Protein AF-A0A6C0LQJ5-F1 (afdb_monomer)

Nearest PDB structures (foldseek):
  6y44-assembly1_A-2  TM=3.274E-01  e=1.967E+00  Homo sapiens
  7oqs-assembly1_A-2  TM=2.601E-01  e=2.569E+00  Homo sapiens
  6vk1-assembly1_B  TM=2.808E-01  e=8.538E+00  Saccharomyces cerevisiae
  5qsu-assembly4_D  TM=2.105E-01  e=7.146E+00  Homo sapiens

Sequence (324 aa):
MTNEAIVNKLIHPSLITAELILSLKNESTIPINFILTIPNIVIPKEYNSIKSISKKEELILDIRQIFNATTNGNVEKMKEKLREIVINKTTSSESLKDISDEIFECFLVSEQTIPSYMQLLNSVYNIKYKDESDNSQTIGQLFLSKCKKYIEIHSSDSEVSDEYTVRSIASLDQLNEMEFDKYNKSKTKIINLMIILCHLYRQNNTAFIKIGANHIHFIMSLFLTKHSFCQKRIGELGNPYEGEDCKDDNEFEIHYRMSHLYAEFFYILLEKNGHDFIKDQTSISVKDSDKKIQLSDLIERFKQEIVPKFSEAYLISKWEELNL

Solvent-accessible surface area (backbone atoms only — not comparable to full-atom values): 19051 Å² total; per-residue (Å²): 139,81,90,79,82,84,77,79,79,83,81,82,70,95,67,92,47,73,67,60,52,59,61,54,71,76,55,91,73,81,81,80,74,97,76,75,83,73,72,84,79,77,74,57,73,81,73,73,57,78,70,78,74,46,75,66,57,51,52,50,49,53,52,51,51,47,58,74,69,55,43,93,90,45,42,70,66,43,27,53,52,50,41,49,50,54,68,75,66,47,84,42,66,66,48,44,49,52,52,25,51,51,55,50,55,58,45,36,74,43,66,89,51,37,71,62,49,50,56,42,46,64,62,43,28,82,49,53,54,86,93,50,63,98,82,51,68,24,31,35,56,51,36,52,50,48,53,48,51,55,50,44,60,68,59,52,84,49,100,86,46,68,62,53,54,58,49,52,46,34,66,42,50,71,88,39,69,71,38,32,51,50,33,53,53,55,53,45,29,56,50,23,48,54,51,51,51,51,56,24,36,72,28,64,92,52,94,55,71,57,46,60,70,64,58,57,45,50,53,54,51,48,37,53,52,52,26,54,49,23,53,51,51,34,66,74,30,32,48,64,92,79,74,40,80,46,77,42,67,67,62,33,51,33,29,50,42,33,26,52,51,34,50,50,54,50,47,57,51,39,74,76,39,38,73,60,34,58,70,42,81,64,70,35,77,44,86,97,46,95,55,67,46,40,54,39,56,55,53,52,46,42,57,68,72,44,58,82,67,58,84,49,68,69,60,51,55,54,54,64,71,61,78,123

Structure (mmCIF, N/CA/C/O backbone):
data_AF-A0A6C0LQJ5-F1
#
_entry.id   AF-A0A6C0LQJ5-F1
#
loop_
_atom_site.group_PDB
_atom_site.id
_atom_site.type_symbol
_atom_site.label_atom_id
_atom_site.label_alt_id
_atom_site.label_comp_id
_atom_site.label_asym_id
_atom_site.label_entity_id
_atom_site.label_seq_id
_atom_site.pdbx_PDB_ins_code
_atom_site.Cartn_x
_atom_site.Cartn_y
_atom_site.Cartn_z
_atom_site.occupancy
_atom_site.B_iso_or_equiv
_atom_site.auth_seq_id
_atom_site.auth_comp_id
_atom_site.auth_asym_id
_atom_site.auth_atom_id
_atom_site.pdbx_PDB_model_num
ATOM 1 N N . MET A 1 1 ? 21.545 -40.846 63.244 1.00 42.03 1 MET A N 1
ATOM 2 C CA . MET A 1 1 ? 20.207 -41.201 62.718 1.00 42.03 1 MET A CA 1
ATOM 3 C C . MET A 1 1 ? 19.273 -40.120 63.237 1.00 42.03 1 MET A C 1
ATOM 5 O O . MET A 1 1 ? 19.290 -39.918 64.438 1.00 42.03 1 MET A O 1
ATOM 9 N N . THR A 1 2 ? 18.611 -39.297 62.431 1.00 30.20 2 THR A N 1
ATOM 10 C CA . THR A 1 2 ? 17.859 -39.596 61.202 1.00 30.20 2 THR A CA 1
ATOM 11 C C . THR A 1 2 ? 17.977 -38.471 60.164 1.00 30.20 2 THR A C 1
ATOM 13 O O . THR A 1 2 ? 17.927 -37.294 60.502 1.00 30.20 2 THR A O 1
ATOM 16 N N . ASN A 1 3 ? 18.135 -38.873 58.899 1.00 33.56 3 ASN A N 1
ATOM 17 C CA . ASN A 1 3 ? 17.935 -38.045 57.712 1.00 33.56 3 ASN A CA 1
ATOM 18 C C . ASN A 1 3 ? 16.448 -37.692 57.595 1.00 33.56 3 ASN A C 1
ATOM 20 O O . ASN A 1 3 ? 15.633 -38.608 57.487 1.00 33.56 3 ASN A O 1
ATOM 24 N N . GLU A 1 4 ? 16.113 -36.407 57.522 1.00 36.53 4 GLU A N 1
ATOM 25 C CA . GLU A 1 4 ? 14.880 -35.955 56.876 1.00 36.53 4 GLU A CA 1
ATOM 26 C C . GLU A 1 4 ? 15.232 -35.302 55.540 1.00 36.53 4 GLU A C 1
ATOM 28 O O . GLU A 1 4 ? 16.196 -34.548 55.409 1.00 36.53 4 GLU A O 1
ATOM 33 N N . ALA A 1 5 ? 14.499 -35.733 54.521 1.00 36.66 5 ALA A N 1
ATOM 34 C CA . ALA A 1 5 ? 14.826 -35.595 53.119 1.00 36.66 5 ALA A CA 1
ATOM 35 C C . ALA A 1 5 ? 14.740 -34.141 52.637 1.00 36.66 5 ALA A C 1
ATOM 37 O O . ALA A 1 5 ? 13.688 -33.508 52.706 1.00 36.66 5 ALA A O 1
ATOM 38 N N . ILE A 1 6 ? 15.832 -33.652 52.048 1.00 42.72 6 ILE A N 1
ATOM 39 C CA . ILE A 1 6 ? 15.801 -32.493 51.156 1.00 42.72 6 ILE A CA 1
ATOM 40 C C . ILE A 1 6 ? 14.985 -32.916 49.931 1.00 42.72 6 ILE A C 1
ATOM 42 O O . ILE A 1 6 ? 15.445 -33.692 49.091 1.00 42.72 6 ILE A O 1
ATOM 46 N N . VAL A 1 7 ? 13.740 -32.454 49.853 1.00 39.75 7 VAL A N 1
ATOM 47 C CA . VAL A 1 7 ? 12.892 -32.640 48.675 1.00 39.75 7 VAL A CA 1
ATOM 48 C C . VAL A 1 7 ? 13.450 -31.750 47.566 1.00 39.75 7 VAL A C 1
ATOM 50 O O . VAL A 1 7 ? 13.197 -30.548 47.531 1.00 39.75 7 VAL A O 1
ATOM 53 N N . ASN A 1 8 ? 14.232 -32.340 46.659 1.00 45.94 8 ASN A N 1
ATOM 54 C CA . ASN A 1 8 ? 14.668 -31.683 45.429 1.00 45.94 8 ASN A CA 1
ATOM 55 C C . ASN A 1 8 ? 13.441 -31.388 44.561 1.00 45.94 8 ASN A C 1
ATOM 57 O O . ASN A 1 8 ? 12.907 -32.268 43.883 1.00 45.94 8 ASN A O 1
ATOM 61 N N . LYS A 1 9 ? 12.980 -30.139 44.589 1.00 45.56 9 LYS A N 1
ATOM 62 C CA . LYS A 1 9 ? 11.898 -29.659 43.735 1.00 45.56 9 LYS A CA 1
ATOM 63 C C . LYS A 1 9 ? 12.463 -29.398 42.335 1.00 45.56 9 LYS A C 1
ATOM 65 O O . LYS A 1 9 ? 12.949 -28.311 42.046 1.00 45.56 9 LYS A O 1
ATOM 70 N N . LEU A 1 10 ? 12.440 -30.413 41.472 1.00 49.34 10 LEU A N 1
ATOM 71 C CA . LEU A 1 10 ? 12.728 -30.247 40.046 1.00 49.34 10 LEU A CA 1
ATOM 72 C C . LEU A 1 10 ? 11.576 -29.478 39.388 1.00 49.34 10 LEU A C 1
ATOM 74 O O . LEU A 1 10 ? 10.442 -29.953 39.347 1.00 49.34 10 LEU A O 1
ATOM 78 N N . ILE A 1 11 ? 11.866 -28.271 38.903 1.00 52.09 11 ILE A N 1
ATOM 79 C CA . ILE A 1 11 ? 10.910 -27.439 38.172 1.00 52.09 11 ILE A CA 1
ATOM 80 C C . ILE A 1 11 ? 11.105 -27.719 36.678 1.00 52.09 11 ILE A C 1
ATOM 82 O O . ILE A 1 11 ? 12.178 -27.468 36.135 1.00 52.09 11 ILE A O 1
ATOM 86 N N . HIS A 1 12 ? 10.064 -28.222 36.012 1.00 48.19 12 HIS A N 1
ATOM 87 C CA . HIS A 1 12 ? 10.018 -28.409 34.557 1.00 48.19 12 HIS A CA 1
ATOM 88 C C . HIS A 1 12 ? 9.018 -27.420 33.947 1.00 48.19 12 HIS A C 1
ATOM 90 O O . HIS A 1 12 ? 7.883 -27.802 33.651 1.00 48.19 12 HIS A O 1
ATOM 96 N N . PRO A 1 13 ? 9.371 -26.130 33.813 1.00 49.56 13 PRO A N 1
ATOM 97 C CA . PRO A 1 13 ? 8.458 -25.172 33.221 1.00 49.56 13 PRO A CA 1
ATOM 98 C C . PRO A 1 13 ? 8.374 -25.423 31.711 1.00 49.56 13 PRO A C 1
ATOM 100 O O . PRO A 1 13 ? 9.384 -25.634 31.043 1.00 49.56 13 PRO A O 1
ATOM 103 N N . SER A 1 14 ? 7.165 -25.361 31.158 1.00 48.03 14 SER A N 1
ATOM 104 C CA . SER A 1 14 ? 6.939 -25.437 29.710 1.00 48.03 14 SER A CA 1
ATOM 105 C C . SER A 1 14 ? 7.412 -24.181 28.960 1.00 48.03 14 SER A C 1
ATOM 107 O O . SER A 1 14 ? 7.547 -24.218 27.742 1.00 48.03 14 SER A O 1
ATOM 109 N N . LEU A 1 15 ? 7.674 -23.076 29.672 1.00 45.41 15 LEU A N 1
ATOM 110 C CA . LEU A 1 15 ? 8.241 -21.831 29.148 1.00 45.41 15 LEU A CA 1
ATOM 111 C C . LEU A 1 15 ? 9.033 -21.121 30.260 1.00 45.41 15 LEU A C 1
ATOM 113 O O . LEU A 1 15 ? 8.518 -20.946 31.364 1.00 45.41 15 LEU A O 1
ATOM 117 N N . ILE A 1 16 ? 10.266 -20.697 29.979 1.00 61.97 16 ILE A N 1
ATOM 118 C CA . ILE A 1 16 ? 11.093 -19.937 30.928 1.00 61.97 16 ILE A CA 1
ATOM 119 C C . ILE A 1 16 ? 10.860 -18.441 30.686 1.00 61.97 16 ILE A C 1
ATOM 121 O O . ILE A 1 16 ? 11.256 -17.914 29.649 1.00 61.97 16 ILE A O 1
ATOM 125 N N . THR A 1 17 ? 10.213 -17.757 31.633 1.00 54.44 17 THR A N 1
ATOM 126 C CA . THR A 1 17 ? 9.953 -16.307 31.572 1.00 54.44 17 THR A CA 1
ATOM 127 C C . THR A 1 17 ? 10.985 -15.512 32.376 1.00 54.44 17 THR A C 1
ATOM 129 O O . THR A 1 17 ? 11.637 -16.042 33.278 1.00 54.44 17 THR A O 1
ATOM 132 N N . ALA A 1 18 ? 11.123 -14.214 32.085 1.00 56.75 18 ALA A N 1
ATOM 133 C CA . ALA A 1 18 ? 12.010 -13.324 32.841 1.00 56.75 18 ALA A CA 1
ATOM 134 C C . ALA A 1 18 ? 11.618 -13.235 34.329 1.00 56.75 18 ALA A C 1
ATOM 136 O O . ALA A 1 18 ? 12.482 -13.175 35.201 1.00 56.75 18 ALA A O 1
ATOM 137 N N . GLU A 1 19 ? 10.322 -13.298 34.628 1.00 59.50 19 GLU A N 1
ATOM 138 C CA . GLU A 1 19 ? 9.787 -13.302 35.994 1.00 59.50 19 GLU A CA 1
ATOM 139 C C . GLU A 1 19 ? 10.193 -14.562 36.763 1.00 59.50 19 GLU A C 1
ATOM 141 O O . GLU A 1 19 ? 10.598 -14.461 37.919 1.00 59.50 19 GLU A O 1
ATOM 146 N N . LEU A 1 20 ? 10.171 -15.729 36.105 1.00 63.62 20 LEU A N 1
ATOM 147 C CA . LEU A 1 20 ? 10.622 -16.991 36.693 1.00 63.62 20 LEU A CA 1
ATOM 148 C C . LEU A 1 20 ? 12.126 -16.957 37.011 1.00 63.62 20 LEU A C 1
ATOM 150 O O . LEU A 1 20 ? 12.563 -17.431 38.056 1.00 63.62 20 LEU A O 1
ATOM 154 N N . ILE A 1 21 ? 12.932 -16.355 36.132 1.00 66.38 21 ILE A N 1
ATOM 155 C CA . ILE A 1 21 ? 14.374 -16.184 36.362 1.00 66.38 21 ILE A CA 1
ATOM 156 C C . ILE A 1 21 ? 14.620 -15.253 37.556 1.00 66.38 21 ILE A C 1
ATOM 158 O O . ILE A 1 21 ? 15.457 -15.543 38.412 1.00 66.38 21 ILE A O 1
ATOM 162 N N . LEU A 1 22 ? 13.880 -14.146 37.644 1.00 67.06 22 LEU A N 1
ATOM 163 C CA . LEU A 1 22 ? 14.007 -13.189 38.742 1.00 67.06 22 LEU A CA 1
ATOM 164 C C . LEU A 1 22 ? 13.540 -13.768 40.082 1.00 67.06 22 LEU A C 1
ATOM 166 O O . LEU A 1 22 ? 14.165 -13.474 41.101 1.00 67.06 22 LEU A O 1
ATOM 170 N N . SER A 1 23 ? 12.505 -14.616 40.097 1.00 63.88 23 SER A N 1
ATOM 171 C CA . SER A 1 23 ? 12.071 -15.298 41.321 1.00 63.88 23 SER A CA 1
ATOM 172 C C . SER A 1 23 ? 13.106 -16.309 41.813 1.00 63.88 23 SER A C 1
ATOM 174 O O . SER A 1 23 ? 13.349 -16.395 43.013 1.00 63.88 23 SER A O 1
ATOM 176 N N . LEU A 1 24 ? 13.770 -17.017 40.894 1.00 63.59 24 LEU A N 1
ATOM 177 C CA . LEU A 1 24 ? 14.799 -18.008 41.226 1.00 63.59 24 LEU A CA 1
ATOM 178 C C . LEU A 1 24 ? 16.144 -17.371 41.614 1.00 63.59 24 LEU A C 1
ATOM 180 O O . LEU A 1 24 ? 16.926 -17.984 42.335 1.00 63.59 24 LEU A O 1
ATOM 184 N N . LYS A 1 25 ? 16.411 -16.127 41.191 1.00 60.16 25 LYS A N 1
ATOM 185 C CA . LYS A 1 25 ? 17.654 -15.387 41.486 1.00 60.16 25 LYS A CA 1
ATOM 186 C C . LYS A 1 25 ? 17.941 -15.242 42.986 1.00 60.16 25 LYS A C 1
ATOM 188 O O . LYS A 1 25 ? 19.103 -15.155 43.372 1.00 60.16 25 LYS A O 1
ATOM 193 N N . ASN A 1 26 ? 16.896 -15.191 43.812 1.00 58.25 26 ASN A N 1
ATOM 194 C CA . ASN A 1 26 ? 17.011 -14.987 45.258 1.00 58.25 26 ASN A CA 1
ATOM 195 C C . ASN A 1 26 ? 16.826 -16.282 46.069 1.00 58.25 26 ASN A C 1
ATOM 197 O O . ASN A 1 26 ? 16.876 -16.236 47.299 1.00 58.25 26 ASN A O 1
ATOM 201 N N . GLU A 1 27 ? 16.607 -17.428 45.416 1.00 61.12 27 GLU A N 1
ATOM 202 C CA . GLU A 1 27 ? 16.501 -18.708 46.113 1.00 61.12 27 GLU A CA 1
ATOM 203 C C . GLU A 1 27 ? 17.894 -19.253 46.453 1.00 61.12 27 GLU A C 1
ATOM 205 O O . GLU A 1 27 ? 18.775 -19.383 45.601 1.00 61.12 27 GLU A O 1
ATOM 210 N N . SER A 1 28 ? 18.101 -19.596 47.726 1.00 49.50 28 SER A N 1
ATOM 211 C CA . SER A 1 28 ? 19.321 -20.259 48.184 1.00 49.50 28 SER A CA 1
ATOM 212 C C . SER A 1 28 ? 19.273 -21.730 47.777 1.00 49.50 28 SER A C 1
ATOM 214 O O . SER A 1 28 ? 18.685 -22.569 48.456 1.00 49.50 28 SER A O 1
ATOM 216 N N . THR A 1 29 ? 19.872 -22.052 46.633 1.00 55.81 29 THR A N 1
ATOM 217 C CA . THR A 1 29 ? 19.972 -23.433 46.150 1.00 55.81 29 THR A CA 1
ATOM 218 C C . THR A 1 29 ? 21.324 -24.035 46.523 1.00 55.81 29 THR A C 1
ATOM 220 O O . THR A 1 29 ? 22.371 -23.403 46.388 1.00 55.81 29 THR A O 1
ATOM 223 N N . ILE A 1 30 ? 21.304 -25.275 47.020 1.00 49.94 30 ILE A N 1
ATOM 224 C CA . ILE A 1 30 ? 22.514 -26.071 47.238 1.00 49.94 30 ILE A CA 1
ATOM 225 C C . ILE A 1 30 ? 22.842 -26.743 45.897 1.00 49.94 30 ILE A C 1
ATOM 227 O O . ILE A 1 30 ? 22.013 -27.511 45.402 1.00 49.94 30 ILE A O 1
ATOM 231 N N . PRO A 1 31 ? 24.008 -26.477 45.281 1.00 47.62 31 PRO A N 1
ATOM 232 C CA . PRO A 1 31 ? 24.376 -27.104 44.019 1.00 47.62 31 PRO A CA 1
ATOM 233 C C . PRO A 1 31 ? 24.435 -28.626 44.171 1.00 47.62 31 PRO A C 1
ATOM 235 O O . PRO A 1 31 ? 25.111 -29.146 45.062 1.00 47.62 31 PRO A O 1
ATOM 238 N N . ILE A 1 32 ? 23.766 -29.357 43.280 1.00 45.88 32 ILE A N 1
ATOM 239 C CA . ILE A 1 32 ? 23.931 -30.809 43.185 1.00 45.88 32 ILE A CA 1
ATOM 240 C C . ILE A 1 32 ? 25.298 -31.066 42.531 1.00 45.88 32 ILE A C 1
ATOM 242 O O . ILE A 1 32 ? 25.473 -30.813 41.347 1.00 45.88 32 ILE A O 1
ATOM 246 N N . ASN A 1 33 ? 26.264 -31.517 43.336 1.00 40.00 33 ASN A N 1
ATOM 247 C CA . ASN A 1 33 ? 27.547 -32.143 42.980 1.00 40.00 33 ASN A CA 1
ATOM 248 C C . ASN A 1 33 ? 28.223 -31.751 41.632 1.00 40.00 33 ASN A C 1
ATOM 250 O O . ASN A 1 33 ? 27.905 -32.262 40.564 1.00 40.00 33 ASN A O 1
ATOM 254 N N . PHE A 1 34 ? 29.289 -30.951 41.753 1.00 38.81 34 PHE A N 1
ATOM 255 C CA . PHE A 1 34 ? 30.567 -30.978 41.007 1.00 38.81 34 PHE A CA 1
ATOM 256 C C . PHE A 1 34 ? 30.655 -30.864 39.464 1.00 38.81 34 PHE A C 1
ATOM 258 O O . PHE A 1 34 ? 31.782 -30.912 38.978 1.00 38.81 34 PHE A O 1
ATOM 265 N N . ILE A 1 35 ? 29.591 -30.651 38.670 1.00 38.12 35 ILE A N 1
ATOM 266 C CA . ILE A 1 35 ? 29.744 -30.547 37.184 1.00 38.12 35 ILE A CA 1
ATOM 267 C C . ILE A 1 35 ? 29.124 -29.293 36.526 1.00 38.12 35 ILE A C 1
ATOM 269 O O . ILE A 1 35 ? 29.252 -29.101 35.323 1.00 38.12 35 ILE A O 1
ATOM 273 N N . LEU A 1 36 ? 28.542 -28.352 37.269 1.00 40.94 36 LEU A N 1
ATOM 274 C CA . LEU A 1 36 ? 28.056 -27.099 36.668 1.00 40.94 36 LEU A CA 1
ATOM 275 C C . LEU A 1 36 ? 28.747 -25.879 37.269 1.00 40.94 36 LEU A C 1
ATOM 277 O O . LEU A 1 36 ? 28.217 -25.196 38.141 1.00 40.94 36 LEU A O 1
ATOM 281 N N . THR A 1 37 ? 29.932 -25.565 36.747 1.00 41.03 37 THR A N 1
ATOM 282 C CA . THR A 1 37 ? 30.390 -24.176 36.677 1.00 41.03 37 THR A CA 1
ATOM 283 C C . THR A 1 37 ? 29.404 -23.433 35.778 1.00 41.03 37 THR A C 1
ATOM 285 O O . THR A 1 37 ? 29.534 -23.442 34.556 1.00 41.03 37 THR A O 1
ATOM 288 N N . ILE A 1 38 ? 28.373 -22.827 36.371 1.00 44.91 38 ILE A N 1
ATOM 289 C CA . ILE A 1 38 ? 27.552 -21.839 35.668 1.00 44.91 38 ILE A CA 1
ATOM 290 C C . ILE A 1 38 ? 28.519 -20.699 35.319 1.00 44.91 38 ILE A C 1
ATOM 292 O O . ILE A 1 38 ? 29.079 -20.098 36.242 1.00 44.91 38 ILE A O 1
ATOM 296 N N . PRO A 1 39 ? 28.810 -20.432 34.032 1.00 38.81 39 PRO A N 1
ATOM 297 C CA . PRO A 1 39 ? 29.698 -19.336 33.681 1.00 38.81 39 PRO A CA 1
ATOM 298 C C . PRO A 1 39 ? 29.074 -18.050 34.217 1.00 38.81 39 PRO A C 1
ATOM 300 O O . PRO A 1 39 ? 27.857 -17.886 34.139 1.00 38.81 39 PRO A O 1
ATOM 303 N N . ASN A 1 40 ? 29.893 -17.164 34.792 1.00 41.09 40 ASN A N 1
ATOM 304 C CA . ASN A 1 40 ? 29.450 -15.854 35.262 1.00 41.09 40 ASN A CA 1
ATOM 305 C C . ASN A 1 40 ? 28.608 -15.190 34.167 1.00 41.09 40 ASN A C 1
ATOM 307 O O . ASN A 1 40 ? 29.146 -14.721 33.164 1.00 41.09 40 ASN A O 1
ATOM 311 N N . ILE A 1 41 ? 27.287 -15.170 34.353 1.00 45.44 41 ILE A N 1
ATOM 312 C CA . ILE A 1 41 ? 26.373 -14.466 33.463 1.00 45.44 41 ILE A CA 1
ATOM 313 C C . ILE A 1 41 ? 26.596 -12.985 33.748 1.00 45.44 41 ILE A C 1
ATOM 315 O O . ILE A 1 41 ? 26.017 -12.407 34.668 1.00 45.44 41 ILE A O 1
ATOM 319 N N . VAL A 1 42 ? 27.494 -12.372 32.984 1.00 44.00 42 VAL A N 1
ATOM 320 C CA . VAL A 1 42 ? 27.634 -10.921 32.946 1.00 44.00 42 VAL A CA 1
ATOM 321 C C . VAL A 1 42 ? 26.472 -10.412 32.109 1.00 44.00 42 VAL A C 1
ATOM 323 O O . VAL A 1 42 ? 26.536 -10.407 30.884 1.00 44.00 42 VAL A O 1
ATOM 326 N N . ILE A 1 43 ? 25.382 -10.032 32.776 1.00 44.47 43 ILE A N 1
ATOM 327 C CA . ILE A 1 43 ? 24.286 -9.303 32.136 1.00 44.47 43 ILE A CA 1
ATOM 328 C C . ILE A 1 43 ? 24.854 -7.931 31.742 1.00 44.47 43 ILE A C 1
ATOM 330 O O . ILE A 1 43 ? 25.265 -7.182 32.639 1.00 44.47 43 ILE A O 1
ATOM 334 N N . PRO A 1 44 ? 24.922 -7.592 30.440 1.00 43.41 44 PRO A N 1
ATOM 335 C CA . PRO A 1 44 ? 25.396 -6.285 30.002 1.00 43.41 44 PRO A CA 1
ATOM 336 C C . PRO A 1 44 ? 24.586 -5.181 30.687 1.00 43.41 44 PRO A C 1
ATOM 338 O O . PRO A 1 44 ? 23.379 -5.330 30.903 1.00 43.41 44 PRO A O 1
ATOM 341 N N . LYS A 1 45 ? 25.232 -4.071 31.069 1.00 49.97 45 LYS A N 1
ATOM 342 C CA . LYS A 1 45 ? 24.579 -3.002 31.850 1.00 49.97 45 LYS A CA 1
ATOM 343 C C . LYS A 1 45 ? 23.339 -2.441 31.146 1.00 49.97 45 LYS A C 1
ATOM 345 O O . LYS A 1 45 ? 22.429 -1.985 31.834 1.00 49.97 45 LYS A O 1
ATOM 350 N N . GLU A 1 46 ? 23.277 -2.540 29.819 1.00 47.72 46 GLU A N 1
ATOM 351 C CA . GLU A 1 46 ? 22.122 -2.138 29.008 1.00 47.72 46 GLU A CA 1
ATOM 352 C C . GLU A 1 46 ? 20.819 -2.886 29.362 1.00 47.72 46 GLU A C 1
ATOM 354 O O . GLU A 1 46 ? 19.739 -2.319 29.219 1.00 47.72 46 GLU A O 1
ATOM 359 N N . TYR A 1 47 ? 20.903 -4.119 29.877 1.00 45.91 47 TYR A N 1
ATOM 360 C CA . TYR A 1 47 ? 19.741 -4.931 30.275 1.00 45.91 47 TYR A CA 1
ATOM 361 C C . TYR A 1 47 ? 19.374 -4.791 31.763 1.00 45.91 47 TYR A C 1
ATOM 363 O O . TYR A 1 47 ? 18.317 -5.255 32.182 1.00 45.91 47 TYR A O 1
ATOM 371 N N . ASN A 1 48 ? 20.221 -4.140 32.574 1.00 43.91 48 ASN A N 1
ATOM 372 C CA . ASN A 1 48 ? 19.943 -3.869 33.992 1.00 43.91 48 ASN A CA 1
ATOM 373 C C . ASN A 1 48 ? 19.062 -2.632 34.206 1.00 43.91 48 ASN A C 1
ATOM 375 O O . ASN A 1 48 ? 18.489 -2.464 35.283 1.00 43.91 48 ASN A O 1
ATOM 379 N N . SER A 1 49 ? 18.922 -1.765 33.202 1.00 44.91 49 SER A N 1
ATOM 380 C CA . SER A 1 49 ? 17.885 -0.743 33.225 1.00 44.91 49 SER A CA 1
ATOM 381 C C . SER A 1 49 ? 16.593 -1.348 32.692 1.00 44.91 49 SER A C 1
ATOM 383 O O . SER A 1 49 ? 16.354 -1.332 31.485 1.00 44.91 49 SER A O 1
ATOM 385 N N . ILE A 1 50 ? 15.732 -1.841 33.585 1.00 48.31 50 ILE A N 1
ATOM 386 C CA . ILE A 1 50 ? 14.298 -1.903 33.291 1.00 48.31 50 ILE A CA 1
ATOM 387 C C . ILE A 1 50 ? 13.884 -0.444 33.080 1.00 48.31 50 ILE A C 1
ATOM 389 O O . ILE A 1 50 ? 13.576 0.268 34.035 1.00 48.31 50 ILE A O 1
ATOM 393 N N . LYS A 1 51 ? 13.973 0.059 31.844 1.00 50.72 51 LYS A N 1
ATOM 394 C CA . LYS A 1 51 ? 13.299 1.307 31.494 1.00 50.72 51 LYS A CA 1
ATOM 395 C C . LYS A 1 51 ? 11.834 1.043 31.802 1.00 50.72 51 LYS A C 1
ATOM 397 O O . LYS A 1 51 ? 11.264 0.116 31.230 1.00 50.72 51 LYS A O 1
ATOM 402 N N . SER A 1 52 ? 11.251 1.781 32.748 1.00 52.62 52 SER A N 1
ATOM 403 C CA . SER A 1 52 ? 9.810 1.691 32.961 1.00 52.62 52 SER A CA 1
ATOM 404 C C . SER A 1 52 ? 9.166 2.020 31.622 1.00 52.62 52 SER A C 1
ATOM 406 O O . SER A 1 52 ? 9.360 3.128 31.115 1.00 52.62 52 SER A O 1
ATOM 408 N N . ILE A 1 53 ? 8.481 1.043 31.038 1.00 60.78 53 ILE A N 1
ATOM 409 C CA . ILE A 1 53 ? 7.751 1.229 29.792 1.00 60.78 53 ILE A CA 1
ATOM 410 C C . ILE A 1 53 ? 6.789 2.387 30.046 1.00 60.78 53 ILE A C 1
ATOM 412 O O . ILE A 1 53 ? 6.050 2.402 31.033 1.00 60.78 53 ILE A O 1
ATOM 416 N N . SER A 1 54 ? 6.878 3.424 29.223 1.00 71.56 54 SER A N 1
ATOM 417 C CA . SER A 1 54 ? 5.973 4.559 29.346 1.00 71.56 54 SER A CA 1
ATOM 418 C C . SER A 1 54 ? 4.543 4.098 29.049 1.00 71.56 54 SER A C 1
ATOM 420 O O . SER A 1 54 ? 4.329 3.202 28.235 1.00 71.56 54 SER A O 1
ATOM 422 N N . LYS A 1 55 ? 3.531 4.746 29.641 1.00 72.94 55 LYS A N 1
ATOM 423 C CA . LYS A 1 55 ? 2.111 4.435 29.357 1.00 72.94 55 LYS A CA 1
ATOM 424 C C . LYS A 1 55 ? 1.779 4.449 27.855 1.00 72.94 55 LYS A C 1
ATOM 426 O O . LYS A 1 55 ? 0.896 3.726 27.408 1.00 72.94 55 LYS A O 1
ATOM 431 N N . LYS A 1 56 ? 2.500 5.270 27.081 1.00 77.50 56 LYS A N 1
ATOM 432 C CA . LYS A 1 56 ? 2.417 5.330 25.616 1.00 77.50 56 LYS A CA 1
ATOM 433 C C . LYS A 1 56 ? 2.921 4.043 24.959 1.00 77.50 56 LYS A C 1
ATOM 435 O O . LYS A 1 56 ? 2.247 3.501 24.091 1.00 77.50 56 LYS A O 1
ATOM 440 N N . GLU A 1 57 ? 4.091 3.556 25.361 1.00 78.38 57 GLU A N 1
ATOM 441 C CA . GLU A 1 57 ? 4.657 2.309 24.833 1.00 78.38 57 GLU A CA 1
ATOM 442 C C . GLU A 1 57 ? 3.803 1.096 25.222 1.00 78.38 57 GLU A C 1
ATOM 444 O O . GLU A 1 57 ? 3.608 0.208 24.400 1.00 78.38 57 GLU A O 1
ATOM 449 N N . GLU A 1 58 ? 3.227 1.089 26.427 1.00 82.75 58 GLU A N 1
ATOM 450 C CA . GLU A 1 58 ? 2.271 0.063 26.866 1.00 82.75 58 GLU A CA 1
ATOM 451 C C . GLU A 1 58 ? 1.039 0.008 25.952 1.00 82.75 58 GLU A C 1
ATOM 453 O O . GLU A 1 58 ? 0.677 -1.054 25.453 1.00 82.75 58 GLU A O 1
ATOM 458 N N . LEU A 1 59 ? 0.439 1.169 25.665 1.00 85.12 59 LEU A N 1
ATOM 459 C CA . LEU A 1 59 ? -0.705 1.281 24.760 1.00 85.12 59 LEU A CA 1
ATOM 460 C C . LEU A 1 59 ? -0.372 0.773 23.351 1.00 85.12 59 LEU A C 1
ATOM 462 O O . LEU A 1 59 ? -1.148 0.025 22.765 1.00 85.12 59 LEU A O 1
ATOM 466 N N . ILE A 1 60 ? 0.791 1.146 22.817 1.00 87.44 60 ILE A N 1
ATOM 467 C CA . ILE A 1 60 ? 1.266 0.684 21.506 1.00 87.44 60 ILE A CA 1
ATOM 468 C C . ILE A 1 60 ? 1.431 -0.843 21.485 1.00 87.44 60 ILE A C 1
ATOM 470 O O . ILE A 1 60 ? 0.993 -1.506 20.542 1.00 87.44 60 ILE A O 1
ATOM 474 N N . LEU A 1 61 ? 2.034 -1.418 22.529 1.00 87.81 61 LEU A N 1
ATOM 475 C CA . LEU A 1 61 ? 2.221 -2.864 22.642 1.00 87.81 61 LEU A CA 1
ATOM 476 C C . LEU A 1 61 ? 0.885 -3.605 22.726 1.00 87.81 61 LEU A C 1
ATOM 478 O O . LEU A 1 61 ? 0.732 -4.636 22.073 1.00 87.81 61 LEU A O 1
ATOM 482 N N . ASP A 1 62 ? -0.087 -3.068 23.458 1.00 89.69 62 ASP A N 1
ATOM 483 C CA . ASP A 1 62 ? -1.424 -3.651 23.555 1.00 89.69 62 ASP A CA 1
ATOM 484 C C . ASP A 1 62 ? -2.136 -3.699 22.196 1.00 89.69 62 ASP A C 1
ATOM 486 O O . ASP A 1 62 ? -2.719 -4.724 21.831 1.00 89.69 62 ASP A O 1
ATOM 490 N N . ILE A 1 63 ? -2.058 -2.613 21.416 1.00 93.12 63 ILE A N 1
ATOM 491 C CA . ILE A 1 63 ? -2.618 -2.567 20.059 1.00 93.12 63 ILE A CA 1
ATOM 492 C C . ILE A 1 63 ? -1.936 -3.621 19.179 1.00 93.12 63 ILE A C 1
ATOM 494 O O . ILE A 1 63 ? -2.624 -4.447 18.575 1.00 93.12 63 ILE A O 1
ATOM 498 N N . ARG A 1 64 ? -0.597 -3.679 19.171 1.00 92.56 64 ARG A N 1
ATOM 499 C CA . ARG A 1 64 ? 0.154 -4.697 18.412 1.00 92.56 64 ARG A CA 1
ATOM 500 C C . ARG A 1 64 ? -0.236 -6.118 18.794 1.00 92.56 64 ARG A C 1
ATOM 502 O O . ARG A 1 64 ? -0.394 -6.965 17.919 1.00 92.56 64 ARG A O 1
ATOM 509 N N . GLN A 1 65 ? -0.400 -6.393 20.087 1.00 92.31 65 GLN A N 1
ATOM 510 C CA . GLN A 1 65 ? -0.801 -7.713 20.569 1.00 92.31 65 GLN A CA 1
ATOM 511 C C . GLN A 1 65 ? -2.188 -8.107 20.060 1.00 92.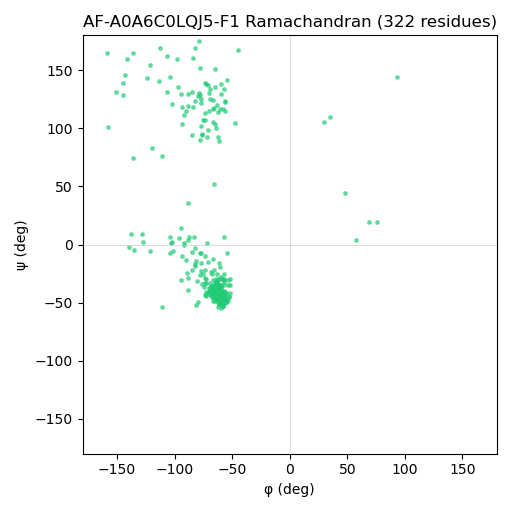31 65 GLN A C 1
ATOM 513 O O . GLN A 1 65 ? -2.371 -9.255 19.658 1.00 92.31 65 GLN A O 1
ATOM 518 N N . ILE A 1 66 ? -3.148 -7.176 20.028 1.00 94.12 66 ILE A N 1
ATOM 519 C CA . ILE A 1 66 ? -4.475 -7.445 19.459 1.00 94.12 66 ILE A CA 1
ATOM 520 C C . ILE A 1 66 ? -4.357 -7.808 17.982 1.00 94.12 66 ILE A C 1
ATOM 522 O O . ILE A 1 66 ? -4.900 -8.832 17.564 1.00 94.12 66 ILE A O 1
ATOM 526 N N . PHE A 1 67 ? -3.647 -6.997 17.198 1.00 93.81 67 PHE A N 1
ATOM 527 C CA . PHE A 1 67 ? -3.500 -7.228 15.763 1.00 93.81 67 PHE A CA 1
ATOM 528 C C . PHE A 1 67 ? -2.798 -8.568 15.504 1.00 93.81 67 PHE A C 1
ATOM 530 O O . PHE A 1 67 ? -3.371 -9.435 14.851 1.00 93.81 67 PHE A O 1
ATOM 537 N N . ASN A 1 68 ? -1.658 -8.828 16.145 1.00 91.25 68 ASN A N 1
ATOM 538 C CA . ASN A 1 68 ? -0.920 -10.087 15.987 1.00 91.25 68 ASN A CA 1
ATOM 539 C C . ASN A 1 68 ? -1.705 -11.330 16.441 1.00 91.25 68 ASN A C 1
ATOM 541 O O . ASN A 1 68 ? -1.496 -12.418 15.909 1.00 91.25 68 ASN A O 1
ATOM 545 N N . ALA A 1 69 ? -2.601 -11.196 17.423 1.00 92.19 69 ALA A N 1
ATOM 546 C CA . ALA A 1 69 ? -3.444 -12.296 17.893 1.00 92.19 69 ALA A CA 1
ATOM 547 C C . ALA A 1 69 ? -4.721 -12.491 17.058 1.00 92.19 69 ALA A C 1
ATOM 549 O O . ALA A 1 69 ? -5.482 -13.432 17.315 1.00 92.19 69 ALA A O 1
ATOM 550 N N . THR A 1 70 ? -5.003 -11.604 16.101 1.00 92.44 70 THR A N 1
ATOM 551 C CA . THR A 1 70 ? -6.246 -11.636 15.330 1.00 92.44 70 THR A CA 1
ATOM 552 C C . THR A 1 70 ? -6.200 -12.703 14.245 1.00 92.44 70 THR A C 1
ATOM 554 O O . THR A 1 70 ? -5.303 -12.765 13.413 1.00 92.44 70 THR A O 1
ATOM 557 N N . THR A 1 71 ? -7.237 -13.530 14.234 1.00 89.69 71 THR A N 1
ATOM 558 C CA . THR A 1 71 ? -7.486 -14.600 13.271 1.00 89.69 71 THR A CA 1
ATOM 559 C C . THR A 1 71 ? -8.958 -14.571 12.868 1.00 89.69 71 THR A C 1
ATOM 561 O O . THR A 1 71 ? -9.797 -13.991 13.563 1.00 89.69 71 THR A O 1
ATOM 564 N N . ASN A 1 72 ? -9.313 -15.257 11.782 1.00 86.19 72 ASN A N 1
ATOM 565 C CA . ASN A 1 72 ? -10.707 -15.325 11.327 1.00 86.19 72 ASN A CA 1
ATOM 566 C C . ASN A 1 72 ? -11.653 -15.914 12.391 1.00 86.19 72 ASN A C 1
ATOM 568 O O . ASN A 1 72 ? -12.817 -15.534 12.450 1.00 86.19 72 ASN A O 1
ATOM 572 N N . GLY A 1 73 ? -11.155 -16.803 13.259 1.00 88.62 73 GLY A N 1
ATOM 573 C CA . GLY A 1 73 ? -11.953 -17.449 14.305 1.00 88.62 73 GLY A CA 1
ATOM 574 C C . GLY A 1 73 ? -12.163 -16.618 15.575 1.00 88.62 73 GLY A C 1
ATOM 575 O O . GLY A 1 73 ? -13.012 -16.974 16.387 1.00 88.62 73 GLY A O 1
ATOM 576 N N . ASN A 1 74 ? -11.410 -15.530 15.782 1.00 93.69 74 ASN A N 1
ATOM 577 C CA . ASN A 1 74 ? -11.486 -14.725 17.010 1.00 93.69 74 ASN A CA 1
ATOM 578 C C . ASN A 1 74 ? -11.687 -13.217 16.771 1.00 93.69 74 ASN A C 1
ATOM 580 O O . ASN A 1 74 ? -11.620 -12.443 17.728 1.00 93.69 74 ASN A O 1
ATOM 584 N N . VAL A 1 75 ? -11.955 -12.802 15.528 1.00 93.62 75 VAL A N 1
ATOM 585 C CA . VAL A 1 75 ? -12.022 -11.386 15.135 1.00 93.62 75 VAL A CA 1
ATOM 586 C C . VAL A 1 75 ? -13.048 -10.586 15.945 1.00 93.62 75 VAL A C 1
ATOM 588 O O . VAL A 1 75 ? -12.733 -9.481 16.371 1.00 93.62 75 VAL A O 1
ATOM 591 N N . GLU A 1 76 ? -14.226 -11.141 16.255 1.00 94.69 76 GLU A N 1
ATOM 592 C CA . GLU A 1 76 ? -15.247 -10.440 17.058 1.00 94.69 76 GLU A CA 1
ATOM 593 C C . GLU A 1 76 ? -14.755 -10.122 18.474 1.00 94.69 76 GLU A C 1
ATOM 595 O O . GLU A 1 76 ? -14.853 -8.987 18.936 1.00 94.69 76 GLU A O 1
ATOM 600 N N . LYS A 1 77 ? -14.101 -11.090 19.124 1.00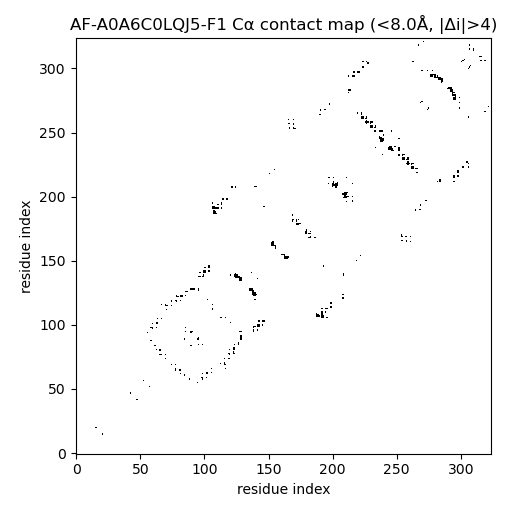 95.31 77 LYS A N 1
ATOM 601 C CA . LYS A 1 77 ? -13.487 -10.887 20.441 1.00 95.31 77 LYS A CA 1
ATOM 602 C C . LYS A 1 77 ? -12.377 -9.832 20.389 1.00 95.31 77 LYS A C 1
ATOM 604 O O . LYS A 1 77 ? -12.199 -9.073 21.338 1.00 95.31 77 LYS A O 1
ATOM 609 N N . MET A 1 78 ? -11.613 -9.785 19.297 1.00 96.81 78 MET A N 1
ATOM 610 C CA . MET A 1 78 ? -10.551 -8.791 19.119 1.00 96.81 78 MET A CA 1
ATOM 611 C C . MET A 1 78 ? -11.102 -7.389 18.834 1.00 96.81 78 MET A C 1
ATOM 613 O O . MET A 1 78 ? -10.536 -6.421 19.337 1.00 96.81 78 MET A O 1
ATOM 617 N N . LYS A 1 79 ? -12.241 -7.261 18.134 1.00 96.25 79 LYS A N 1
ATOM 618 C CA . LYS A 1 79 ? -12.959 -5.981 17.969 1.00 96.25 79 LYS A CA 1
ATOM 619 C C . LYS A 1 79 ? -13.384 -5.399 19.314 1.00 96.25 79 LYS A C 1
ATOM 621 O O . LYS A 1 79 ? -13.168 -4.217 19.563 1.00 96.25 79 LYS A O 1
ATOM 626 N N . GLU A 1 80 ? -13.977 -6.218 20.181 1.00 94.81 80 GLU A N 1
ATOM 627 C CA . GLU A 1 80 ? -14.417 -5.787 21.514 1.00 94.81 80 GLU A CA 1
ATOM 628 C C . GLU A 1 80 ? -13.239 -5.316 22.369 1.00 94.81 80 GLU A C 1
ATOM 630 O O . GLU A 1 80 ? -13.274 -4.208 22.902 1.00 94.81 80 GLU A O 1
ATOM 635 N N . LYS A 1 81 ? -12.157 -6.105 22.416 1.00 94.50 81 LYS A N 1
ATOM 636 C CA . LYS A 1 81 ? -10.928 -5.727 23.127 1.00 94.50 81 LYS A CA 1
ATOM 637 C C . LYS A 1 81 ? -10.323 -4.433 22.596 1.00 94.50 81 LYS A C 1
ATOM 639 O O . LYS A 1 81 ? -9.936 -3.574 23.382 1.00 94.50 81 LYS A O 1
ATOM 644 N N . LEU A 1 82 ? -10.246 -4.280 21.274 1.00 95.81 82 LEU A N 1
ATOM 645 C CA . LEU A 1 82 ? -9.710 -3.068 20.662 1.00 95.81 82 LEU A CA 1
ATOM 646 C C . LEU A 1 82 ? -10.552 -1.851 21.040 1.00 95.81 82 LEU A C 1
ATOM 648 O O . LEU A 1 82 ? -10.004 -0.844 21.477 1.00 95.81 82 LEU A O 1
ATOM 652 N N . ARG A 1 83 ? -11.882 -1.955 20.938 1.00 94.06 83 ARG A N 1
ATOM 653 C CA . ARG A 1 83 ? -12.802 -0.893 21.367 1.00 94.06 83 ARG A CA 1
ATOM 654 C C . ARG A 1 83 ? -12.598 -0.516 22.826 1.00 94.06 83 ARG A C 1
ATOM 656 O O . ARG A 1 83 ? -12.513 0.670 23.127 1.00 94.06 83 ARG A O 1
ATOM 663 N N . GLU A 1 84 ? -12.507 -1.501 23.714 1.00 92.00 84 GLU A N 1
ATOM 664 C CA . GLU A 1 84 ? -12.298 -1.272 25.142 1.00 92.00 84 GLU A CA 1
ATOM 665 C C . GLU A 1 84 ? -10.981 -0.532 25.403 1.00 92.00 84 GLU A C 1
ATOM 667 O O . GLU A 1 84 ? -10.973 0.477 26.108 1.00 92.00 84 GLU A O 1
ATOM 672 N N . ILE A 1 85 ? -9.882 -0.974 24.782 1.00 90.31 85 ILE A N 1
ATOM 673 C CA . ILE A 1 85 ? -8.571 -0.331 24.923 1.00 90.31 85 ILE A CA 1
ATOM 674 C C . ILE A 1 85 ? -8.613 1.106 24.417 1.00 90.31 85 ILE A C 1
ATOM 676 O O . ILE A 1 85 ? -8.188 2.014 25.129 1.00 90.31 85 ILE A O 1
ATOM 680 N N . VAL A 1 86 ? -9.167 1.336 23.228 1.00 89.81 86 VAL A N 1
ATOM 681 C CA . VAL A 1 86 ? -9.246 2.681 22.656 1.00 89.81 86 VAL A CA 1
ATOM 682 C C . VAL A 1 86 ? -10.114 3.593 23.530 1.00 89.81 86 VAL A C 1
ATOM 684 O O . VAL A 1 86 ? -9.711 4.716 23.820 1.00 89.81 86 VAL A O 1
ATOM 687 N N . ILE A 1 87 ? -11.275 3.139 24.004 1.00 87.69 87 ILE A N 1
ATOM 688 C CA . ILE A 1 87 ? -12.176 3.971 24.818 1.00 87.69 87 ILE A CA 1
ATOM 689 C C . ILE A 1 87 ? -11.582 4.266 26.200 1.00 87.69 87 ILE A C 1
ATOM 691 O O . ILE A 1 87 ? -11.701 5.394 26.678 1.00 87.69 87 ILE A O 1
ATOM 695 N N . ASN A 1 88 ? -10.955 3.277 26.839 1.00 85.06 88 ASN A N 1
ATOM 696 C CA . ASN A 1 88 ? -10.514 3.388 28.230 1.00 85.06 88 ASN A CA 1
ATOM 697 C C . ASN A 1 88 ? -9.105 3.976 28.374 1.00 85.06 88 ASN A C 1
ATOM 699 O O . ASN A 1 88 ? -8.809 4.583 29.402 1.00 85.06 88 ASN A O 1
ATOM 703 N N . LYS A 1 89 ? -8.229 3.792 27.377 1.00 82.38 89 LYS A N 1
ATOM 704 C CA . LYS A 1 89 ? -6.824 4.226 27.443 1.00 82.38 89 LYS A CA 1
ATOM 705 C C . LYS A 1 89 ? -6.513 5.485 26.629 1.00 82.38 89 LYS A C 1
ATOM 707 O O . LYS A 1 89 ? -5.415 6.019 26.762 1.00 82.38 89 LYS A O 1
ATOM 712 N N . THR A 1 90 ? -7.449 6.004 25.830 1.00 83.25 90 THR A N 1
ATOM 713 C CA . THR A 1 90 ? -7.255 7.298 25.152 1.00 83.25 90 THR A CA 1
ATOM 714 C C . THR A 1 90 ? -7.461 8.446 26.136 1.00 83.25 90 THR A C 1
ATOM 716 O O . THR A 1 90 ? -8.590 8.821 26.443 1.00 83.25 90 THR A O 1
ATOM 719 N N . THR A 1 91 ? -6.362 9.033 26.609 1.00 83.00 91 THR A N 1
ATOM 720 C CA . THR A 1 91 ? -6.382 10.156 27.563 1.00 83.00 91 THR A CA 1
ATOM 721 C C . THR A 1 91 ? -6.137 11.519 26.919 1.00 83.00 91 THR A C 1
ATOM 723 O O . THR A 1 91 ? -6.162 12.526 27.615 1.00 83.00 91 THR A O 1
ATOM 726 N N . SER A 1 92 ? -5.826 11.568 25.621 1.00 85.62 92 SER A N 1
ATOM 727 C CA . SER A 1 92 ? -5.564 12.810 24.888 1.00 85.62 92 SER A CA 1
ATOM 728 C C . SER A 1 92 ? -5.746 12.623 23.380 1.00 85.62 92 SER A C 1
ATOM 730 O O . SER A 1 92 ? -5.737 11.493 22.884 1.00 85.62 92 SER A O 1
ATOM 732 N N . SER A 1 93 ? -5.842 13.733 22.645 1.00 85.88 93 SER A N 1
ATOM 733 C CA . SER A 1 93 ? -5.839 13.746 21.174 1.00 85.88 93 SER A CA 1
ATOM 734 C C . SER A 1 93 ? -4.550 13.146 20.587 1.00 85.88 93 SER A C 1
ATOM 736 O O . SER A 1 93 ? -4.603 12.353 19.646 1.00 85.88 93 SER A O 1
ATOM 738 N N . GLU A 1 94 ? -3.390 13.398 21.210 1.00 87.69 94 GLU A N 1
ATOM 739 C CA . GLU A 1 94 ? -2.123 12.781 20.786 1.00 87.69 94 GLU A CA 1
ATOM 740 C C . GLU A 1 94 ? -2.131 11.260 21.003 1.00 87.69 94 GLU A C 1
ATOM 742 O O . GLU A 1 94 ? -1.667 10.520 20.144 1.00 87.69 94 GLU A O 1
ATOM 747 N N . SER A 1 95 ? -2.739 10.765 22.086 1.00 87.56 95 SER A N 1
ATOM 748 C CA . SER A 1 95 ? -2.906 9.319 22.302 1.00 87.56 95 SER A CA 1
ATOM 749 C C . SER A 1 95 ? -3.792 8.673 21.232 1.00 87.56 95 SER A C 1
ATOM 751 O O . SER A 1 95 ? -3.508 7.561 20.796 1.00 87.56 95 SER A O 1
ATOM 753 N N . LEU A 1 96 ? -4.845 9.364 20.778 1.00 89.88 96 LEU A N 1
ATOM 754 C CA . LEU A 1 96 ? -5.710 8.883 19.695 1.00 89.88 96 LEU A CA 1
ATOM 755 C C . LEU A 1 96 ? -4.944 8.792 18.367 1.00 89.88 96 LEU A C 1
ATOM 757 O O . LEU A 1 96 ? -5.102 7.833 17.610 1.00 89.88 96 LEU A O 1
ATOM 761 N N . LYS A 1 97 ? -4.087 9.780 18.104 1.00 90.69 97 LYS A N 1
ATOM 762 C CA . LYS A 1 97 ? -3.185 9.799 16.953 1.00 90.69 97 LYS A CA 1
ATOM 763 C C . LYS A 1 97 ? -2.131 8.697 17.030 1.00 90.69 97 LYS A C 1
ATOM 765 O O . LYS A 1 97 ? -1.944 8.009 16.035 1.00 90.69 97 LYS A O 1
ATOM 770 N N . ASP A 1 98 ? -1.523 8.471 18.193 1.00 90.25 98 ASP A N 1
ATOM 771 C CA . ASP A 1 98 ? -0.579 7.370 18.416 1.00 90.25 98 ASP A CA 1
ATOM 772 C C . ASP A 1 98 ? -1.237 6.002 18.172 1.00 90.25 98 ASP A C 1
ATOM 774 O O . ASP A 1 98 ? -0.662 5.149 17.499 1.00 90.25 98 ASP A O 1
ATOM 778 N N . ILE A 1 99 ? -2.470 5.804 18.657 1.00 92.50 99 ILE A N 1
ATOM 779 C CA . ILE A 1 99 ? -3.264 4.599 18.375 1.00 92.50 99 ILE A CA 1
ATOM 780 C C . ILE A 1 99 ? -3.495 4.453 16.870 1.00 92.50 99 ILE A C 1
ATOM 782 O O . ILE A 1 99 ? -3.301 3.373 16.321 1.00 92.50 99 ILE A O 1
ATOM 786 N N . SER A 1 100 ? -3.930 5.521 16.195 1.00 93.81 100 SER A N 1
ATOM 787 C CA . SER A 1 100 ? -4.193 5.483 14.755 1.00 93.81 100 SER A CA 1
ATOM 788 C C . SER A 1 100 ? -2.931 5.176 13.947 1.00 93.81 100 SER A C 1
ATOM 790 O O . SER A 1 100 ? -3.008 4.435 12.967 1.00 93.81 100 SER A O 1
ATOM 792 N N . ASP A 1 101 ? -1.794 5.750 14.337 1.00 92.69 101 ASP A N 1
ATOM 793 C CA . ASP A 1 101 ? -0.498 5.507 13.708 1.00 92.69 101 ASP A CA 1
ATOM 794 C C . ASP A 1 101 ? -0.063 4.052 13.909 1.00 92.69 101 ASP A C 1
ATOM 796 O O . ASP A 1 101 ? 0.357 3.403 12.955 1.00 92.69 101 ASP A O 1
ATOM 800 N N . GLU A 1 102 ? -0.234 3.505 15.111 1.00 94.62 102 GLU A N 1
ATOM 801 C CA . GLU A 1 102 ? 0.118 2.114 15.390 1.00 94.62 102 GLU A CA 1
ATOM 802 C C . GLU A 1 102 ? -0.801 1.119 14.670 1.00 94.62 102 GLU A C 1
ATOM 804 O O . GLU A 1 102 ? -0.330 0.127 14.113 1.00 94.62 102 GLU A O 1
ATOM 809 N N . ILE A 1 103 ? -2.108 1.406 14.611 1.00 95.44 103 ILE A N 1
ATOM 810 C CA . ILE A 1 103 ? -3.044 0.632 13.789 1.00 95.44 103 ILE A CA 1
ATOM 811 C C . ILE A 1 103 ? -2.551 0.628 12.341 1.00 95.44 103 ILE A C 1
ATOM 813 O O . ILE A 1 103 ? -2.444 -0.442 11.752 1.00 95.44 103 ILE A O 1
ATOM 817 N N . PHE A 1 104 ? -2.215 1.791 11.776 1.00 94.88 104 PHE A N 1
ATOM 818 C CA . PHE A 1 104 ? -1.698 1.893 10.411 1.00 94.88 104 PHE A CA 1
ATOM 819 C C . PHE A 1 104 ? -0.421 1.069 10.196 1.00 94.88 104 PHE A C 1
ATOM 821 O O . PHE A 1 104 ? -0.369 0.287 9.246 1.00 94.88 104 PHE A O 1
ATOM 828 N N . GLU A 1 105 ? 0.568 1.162 11.089 1.00 92.94 105 GLU A N 1
ATOM 829 C CA . GLU A 1 105 ? 1.802 0.371 10.982 1.00 92.94 105 GLU A CA 1
ATOM 830 C C . GLU A 1 105 ? 1.532 -1.141 11.016 1.00 92.94 105 GLU A C 1
ATOM 832 O O . GLU A 1 105 ? 2.161 -1.885 10.263 1.00 92.94 105 GLU A O 1
ATOM 837 N N . CYS A 1 106 ? 0.550 -1.606 11.800 1.00 94.62 106 CYS A N 1
ATOM 838 C CA . CYS A 1 106 ? 0.161 -3.019 11.820 1.00 94.62 106 CYS A CA 1
ATOM 839 C C . CYS A 1 106 ? -0.323 -3.516 10.445 1.00 94.62 106 CYS A C 1
ATOM 841 O O . CYS A 1 106 ? -0.004 -4.641 10.055 1.00 94.62 106 CYS A O 1
ATOM 843 N N . PHE A 1 107 ? -1.049 -2.694 9.676 1.00 95.25 107 PHE A N 1
ATOM 844 C CA . PHE A 1 107 ? -1.479 -3.073 8.323 1.00 95.25 107 PHE A CA 1
ATOM 845 C C . PHE A 1 107 ? -0.318 -3.189 7.327 1.00 95.25 107 PHE A C 1
ATOM 847 O O . PHE A 1 107 ? -0.430 -3.929 6.352 1.00 95.25 107 PHE A O 1
ATOM 854 N N . LEU A 1 108 ? 0.793 -2.485 7.552 1.00 92.31 108 LEU A N 1
ATOM 855 C CA . LEU A 1 108 ? 1.932 -2.502 6.633 1.00 92.31 108 LEU A CA 1
ATOM 856 C C . LEU A 1 108 ? 2.798 -3.766 6.753 1.00 92.31 108 LEU A C 1
ATOM 858 O O . LEU A 1 108 ? 3.688 -3.960 5.925 1.00 92.31 108 LEU A O 1
ATOM 862 N N . VAL A 1 109 ? 2.553 -4.629 7.745 1.00 88.75 109 VAL A N 1
ATOM 863 C CA . VAL A 1 109 ? 3.389 -5.808 8.031 1.00 88.75 109 VAL A CA 1
ATOM 864 C C . VAL A 1 109 ? 3.095 -6.985 7.101 1.00 88.75 109 VAL A C 1
ATOM 866 O O . VAL A 1 109 ? 4.027 -7.575 6.561 1.00 88.75 109 VAL A O 1
ATOM 869 N N . SER A 1 110 ? 1.824 -7.355 6.923 1.00 87.56 110 SER A N 1
ATOM 870 C CA . SER A 1 110 ? 1.439 -8.559 6.179 1.00 87.56 110 SER A CA 1
ATOM 871 C C . SER A 1 110 ? 0.149 -8.351 5.403 1.00 87.56 110 SER A C 1
ATOM 873 O O . SER A 1 110 ? -0.873 -7.969 5.970 1.00 87.56 110 SER A O 1
ATOM 875 N N . GLU A 1 111 ? 0.185 -8.683 4.113 1.00 88.94 111 GLU A N 1
ATOM 876 C CA . GLU A 1 111 ? -0.982 -8.637 3.237 1.00 88.94 111 GLU A CA 1
ATOM 877 C C . GLU A 1 111 ? -2.123 -9.530 3.751 1.00 88.94 111 GLU A C 1
ATOM 879 O O . GLU A 1 111 ? -3.286 -9.129 3.782 1.00 88.94 111 GLU A O 1
ATOM 884 N N . GLN A 1 112 ? -1.790 -10.753 4.172 1.00 89.62 112 GLN A N 1
ATOM 885 C CA . GLN A 1 112 ? -2.770 -11.803 4.473 1.00 89.62 112 GLN A CA 1
ATOM 886 C C . GLN A 1 112 ? -3.702 -11.427 5.630 1.00 89.62 112 GLN A C 1
ATOM 888 O O . GLN A 1 112 ? -4.828 -11.919 5.715 1.00 89.62 112 GLN A O 1
ATOM 893 N N . THR A 1 113 ? -3.246 -10.548 6.524 1.00 90.94 113 THR A N 1
ATOM 894 C CA . THR A 1 113 ? -4.003 -10.105 7.695 1.00 90.94 113 THR A CA 1
ATOM 895 C C . THR A 1 113 ? -4.853 -8.864 7.424 1.00 90.94 113 THR A C 1
ATOM 897 O O . THR A 1 113 ? -5.751 -8.575 8.218 1.00 90.94 113 THR A O 1
ATOM 900 N N . ILE A 1 114 ? -4.638 -8.155 6.303 1.00 93.50 114 ILE A N 1
ATOM 901 C CA . ILE A 1 114 ? -5.353 -6.913 5.955 1.00 93.50 114 ILE A CA 1
ATOM 902 C C . ILE A 1 114 ? -6.881 -7.079 6.011 1.00 93.50 114 ILE A C 1
ATOM 904 O O . ILE A 1 114 ? -7.526 -6.220 6.618 1.00 93.50 114 ILE A O 1
ATOM 908 N N . PRO A 1 115 ? -7.503 -8.151 5.469 1.00 92.44 115 PRO A N 1
ATOM 909 C CA . PRO A 1 115 ? -8.955 -8.311 5.542 1.00 92.44 115 PRO A CA 1
ATOM 910 C C . PRO A 1 115 ? -9.486 -8.338 6.982 1.00 92.44 115 PRO A C 1
ATOM 912 O O . PRO A 1 115 ? -10.489 -7.692 7.284 1.00 92.44 115 PRO A O 1
ATOM 915 N N . SER A 1 116 ? -8.800 -9.040 7.886 1.00 93.69 116 SER A N 1
ATOM 916 C CA . SER A 1 116 ? -9.184 -9.144 9.299 1.00 93.69 116 SER A CA 1
ATOM 917 C C . SER A 1 116 ? -8.917 -7.843 10.051 1.00 93.69 116 SER A C 1
ATOM 919 O O . SER A 1 116 ? -9.763 -7.384 10.819 1.00 93.69 116 SER A O 1
ATOM 921 N N . TYR A 1 117 ? -7.788 -7.193 9.770 1.00 95.50 117 TYR A N 1
ATOM 922 C CA . TYR A 1 117 ? -7.441 -5.890 10.337 1.00 95.50 117 TYR A CA 1
ATOM 923 C C . TYR A 1 117 ? -8.418 -4.801 9.905 1.00 95.50 117 TYR A C 1
ATOM 925 O O . TYR A 1 117 ? -8.779 -3.943 10.707 1.00 95.50 117 TYR A O 1
ATOM 933 N N . MET A 1 118 ? -8.936 -4.873 8.679 1.00 95.31 118 MET A N 1
ATOM 934 C CA . MET A 1 118 ? -9.961 -3.951 8.203 1.00 95.31 118 MET A CA 1
ATOM 935 C C . MET A 1 118 ? -11.245 -4.054 9.036 1.00 95.31 118 MET A C 1
ATOM 937 O O . MET A 1 118 ? -11.873 -3.043 9.346 1.00 95.31 118 MET A O 1
ATOM 941 N N . GLN A 1 119 ? -11.607 -5.258 9.488 1.00 94.62 119 GLN A N 1
ATOM 942 C CA . GLN A 1 119 ? -12.739 -5.426 10.397 1.00 94.62 119 GLN A CA 1
ATOM 943 C C . GLN A 1 119 ? -12.475 -4.830 11.788 1.00 94.62 119 GLN A C 1
ATOM 945 O O . GLN A 1 119 ? -13.398 -4.292 12.403 1.00 94.62 119 GLN A O 1
ATOM 950 N N . LEU A 1 120 ? -11.234 -4.913 12.283 1.00 96.38 120 LEU A N 1
ATOM 951 C CA . LEU A 1 120 ? -10.825 -4.255 13.525 1.00 96.38 120 LEU A CA 1
ATOM 952 C C . LEU A 1 120 ? -10.899 -2.733 13.388 1.00 96.38 120 LEU A C 1
ATOM 954 O O . LEU A 1 120 ? -11.527 -2.085 14.222 1.00 96.38 120 LEU A O 1
ATOM 958 N N . LEU A 1 121 ? -10.341 -2.167 12.313 1.00 96.25 121 LEU A N 1
ATOM 959 C CA . LEU A 1 121 ? -10.402 -0.733 12.028 1.00 96.25 121 LEU A CA 1
ATOM 960 C C . LEU A 1 121 ? -11.855 -0.247 11.971 1.00 96.25 121 LEU A C 1
ATOM 962 O O . LEU A 1 121 ? -12.211 0.705 12.663 1.00 96.25 121 LEU A O 1
ATOM 966 N N . ASN A 1 122 ? -12.725 -0.956 11.249 1.00 95.06 122 ASN A N 1
ATOM 967 C CA . ASN A 1 122 ? -14.156 -0.643 11.162 1.00 95.06 122 ASN A CA 1
ATOM 968 C C . ASN A 1 122 ? -14.880 -0.703 12.515 1.00 95.06 122 ASN A C 1
ATOM 970 O O . ASN A 1 122 ? -15.953 -0.121 12.668 1.00 95.06 122 ASN A O 1
ATOM 974 N N . SER A 1 123 ? -14.315 -1.381 13.517 1.00 95.00 123 SER A N 1
ATOM 975 C CA . SER A 1 123 ? -14.882 -1.392 14.863 1.00 95.00 123 SER A CA 1
ATOM 976 C C . SER A 1 123 ? -14.582 -0.110 15.649 1.00 95.00 123 SER A C 1
ATOM 978 O O . SER A 1 123 ? -15.385 0.245 16.511 1.00 95.00 123 SER A O 1
ATOM 980 N N . VAL A 1 124 ? -13.493 0.602 15.334 1.00 94.88 124 VAL A N 1
ATOM 981 C CA . VAL A 1 124 ? -13.011 1.774 16.093 1.00 94.88 124 VAL A CA 1
ATOM 982 C C . VAL A 1 124 ? -12.917 3.072 15.283 1.00 94.88 124 VAL A C 1
ATOM 984 O O . VAL A 1 124 ? -12.655 4.125 15.856 1.00 94.88 124 VAL A O 1
ATOM 987 N N . TYR A 1 125 ? -13.151 3.040 13.967 1.00 93.69 125 TYR A N 1
ATOM 988 C CA . TYR A 1 125 ? -12.896 4.172 13.063 1.00 93.69 125 TYR A CA 1
ATOM 989 C C . TYR A 1 125 ? -13.622 5.476 13.431 1.00 93.69 125 TYR A C 1
ATOM 991 O O . TYR A 1 125 ? -13.114 6.547 13.120 1.00 93.69 125 TYR A O 1
ATOM 999 N N . ASN A 1 126 ? -14.795 5.408 14.064 1.00 92.06 126 ASN A N 1
ATOM 1000 C CA . ASN A 1 126 ? -15.608 6.574 14.418 1.00 92.06 126 ASN A CA 1
ATOM 1001 C C . ASN A 1 126 ? -15.317 7.121 15.826 1.00 92.06 126 ASN A C 1
ATOM 1003 O O . ASN A 1 126 ? -15.950 8.092 16.242 1.00 92.06 126 ASN A O 1
ATOM 1007 N N . ILE A 1 127 ? -14.391 6.507 16.569 1.00 90.75 127 ILE A N 1
ATOM 1008 C CA . ILE A 1 127 ? -14.035 6.956 17.913 1.00 90.75 127 ILE A CA 1
ATOM 1009 C C . ILE A 1 127 ? -13.273 8.283 17.812 1.00 90.75 127 ILE A C 1
ATOM 1011 O O . ILE A 1 127 ? -12.321 8.409 17.036 1.00 90.75 127 ILE A O 1
ATOM 1015 N N . LYS A 1 128 ? -13.712 9.261 18.613 1.00 88.62 128 LYS A N 1
ATOM 1016 C CA . LYS A 1 128 ? -13.113 10.592 18.785 1.00 88.62 128 LYS A CA 1
ATOM 1017 C C . LYS A 1 128 ? -12.730 10.820 20.248 1.00 88.62 128 LYS A C 1
ATOM 1019 O O . LYS A 1 128 ? -13.326 10.217 21.145 1.00 88.62 128 LYS A O 1
ATOM 1024 N N . TYR A 1 129 ? -11.755 11.692 20.493 1.00 83.25 129 TYR A N 1
ATOM 1025 C CA . TYR A 1 129 ? -11.410 12.105 21.853 1.00 83.25 129 TYR A CA 1
ATOM 1026 C C . TYR A 1 129 ? -12.538 12.973 22.442 1.00 83.25 129 TYR A C 1
ATOM 1028 O O . TYR A 1 129 ? -13.078 13.843 21.761 1.00 83.25 129 TYR A O 1
ATOM 1036 N N . LYS A 1 130 ? -12.944 12.689 23.688 1.00 71.75 130 LYS A N 1
ATOM 1037 C CA . LYS A 1 130 ? -14.198 13.198 24.279 1.00 71.75 130 LYS A CA 1
ATOM 1038 C C . LYS A 1 130 ? -14.163 14.675 24.690 1.00 71.75 130 LYS A C 1
ATOM 1040 O O . LYS A 1 130 ? -15.226 15.285 24.716 1.00 71.75 130 LYS A O 1
ATOM 1045 N N . ASP A 1 131 ? -12.988 15.235 24.981 1.00 63.38 131 ASP A N 1
ATOM 1046 C CA . ASP A 1 131 ? -12.869 16.592 25.550 1.00 63.38 131 ASP A CA 1
ATOM 1047 C C . ASP A 1 131 ? -12.598 17.689 24.506 1.00 63.38 131 ASP A C 1
ATOM 1049 O O . ASP A 1 131 ? -12.389 18.850 24.856 1.00 63.38 131 ASP A O 1
ATOM 1053 N N . GLU A 1 132 ? -12.607 17.353 23.215 1.00 58.84 132 GLU A N 1
ATOM 1054 C CA . GLU A 1 132 ? -12.446 18.325 22.133 1.00 58.84 132 GLU A CA 1
ATOM 1055 C C . GLU A 1 132 ? -13.793 18.609 21.452 1.00 58.84 132 GLU A C 1
ATOM 1057 O O . GLU A 1 132 ? -14.627 17.716 21.296 1.00 58.84 132 GLU A O 1
ATOM 1062 N N . SER A 1 133 ? -13.993 19.872 21.043 1.00 58.91 133 SER A N 1
ATOM 1063 C CA . SER A 1 133 ? -15.159 20.361 20.281 1.00 58.91 133 SER A CA 1
ATOM 1064 C C . SER A 1 133 ? -15.564 19.439 19.115 1.00 58.91 133 SER A C 1
ATOM 1066 O O . SER A 1 133 ? -14.787 18.583 18.692 1.00 58.91 133 SER A O 1
ATOM 1068 N N . ASP A 1 134 ? -16.744 19.648 18.520 1.00 59.78 134 ASP A N 1
ATOM 1069 C CA . ASP A 1 134 ? -17.261 18.843 17.392 1.00 59.78 134 ASP A CA 1
ATOM 1070 C C . ASP A 1 134 ? -16.328 18.727 16.162 1.00 59.78 134 ASP A C 1
ATOM 1072 O O . ASP A 1 134 ? -16.580 17.905 15.284 1.00 59.78 134 ASP A O 1
ATOM 1076 N N . ASN A 1 135 ? -15.216 19.469 16.128 1.00 63.06 135 ASN A N 1
ATOM 1077 C CA . ASN A 1 135 ? -14.148 19.373 15.131 1.00 63.06 135 ASN A CA 1
ATOM 1078 C C . ASN A 1 135 ? -13.037 18.342 15.444 1.00 63.06 135 ASN A C 1
ATOM 1080 O O . ASN A 1 135 ? -12.034 18.311 14.730 1.00 63.06 135 ASN A O 1
ATOM 1084 N N . SER A 1 136 ? -13.161 17.518 16.489 1.00 74.75 136 SER A N 1
ATOM 1085 C CA . SER A 1 136 ? -12.157 16.488 16.805 1.00 74.75 136 SER A CA 1
ATOM 1086 C C . SER A 1 136 ? -12.062 15.410 15.723 1.00 74.75 136 SER A C 1
ATOM 1088 O O . SER A 1 136 ? -13.068 14.905 15.217 1.00 74.75 136 SER A O 1
ATOM 1090 N N . GLN A 1 137 ? -10.828 15.046 15.362 1.00 87.25 137 GLN A N 1
ATOM 1091 C CA . GLN A 1 137 ? -10.586 14.018 14.354 1.00 87.25 137 GLN A CA 1
ATOM 1092 C C . GLN A 1 137 ? -10.898 12.625 14.907 1.00 87.25 137 GLN A C 1
ATOM 1094 O O . GLN A 1 137 ? -10.568 12.287 16.043 1.00 87.25 137 GLN A O 1
ATOM 1099 N N . THR A 1 138 ? -11.519 11.797 14.075 1.00 91.88 138 THR A N 1
ATOM 1100 C CA . THR A 1 138 ? -11.739 10.373 14.360 1.00 91.88 138 THR A CA 1
ATOM 1101 C C . THR A 1 138 ? -10.512 9.536 13.992 1.00 91.88 138 THR A C 1
ATOM 1103 O O . THR A 1 138 ? -9.713 9.943 13.143 1.00 91.88 138 THR A O 1
ATOM 1106 N N . ILE A 1 139 ? -10.393 8.323 14.549 1.00 92.88 139 ILE A N 1
ATOM 1107 C CA . ILE A 1 139 ? -9.362 7.347 14.133 1.00 92.88 139 ILE A CA 1
ATOM 1108 C C . ILE A 1 139 ? -9.381 7.141 12.618 1.00 92.88 139 ILE A C 1
ATOM 1110 O O . ILE A 1 139 ? -8.332 7.109 11.988 1.00 92.88 139 ILE A O 1
ATOM 1114 N N . GLY A 1 140 ? -10.562 7.049 12.005 1.00 92.56 140 GLY A N 1
ATOM 1115 C CA . GLY A 1 140 ? -10.673 6.864 10.564 1.00 92.56 140 GLY A CA 1
ATOM 1116 C C . GLY A 1 140 ? -10.099 8.038 9.767 1.00 92.56 140 GLY A C 1
ATOM 1117 O O . GLY A 1 140 ? -9.387 7.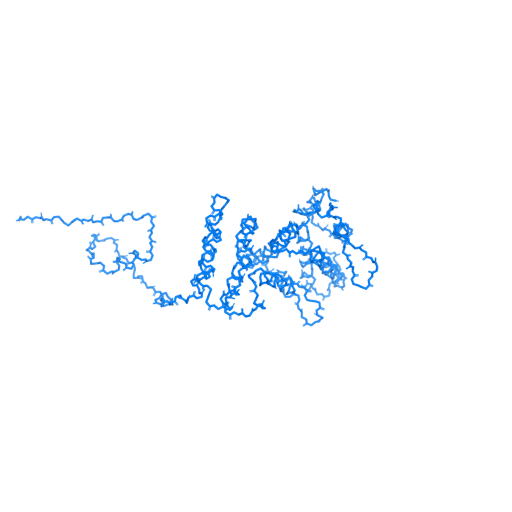830 8.788 1.00 92.56 140 GLY A O 1
ATOM 1118 N N . GLN A 1 141 ? -10.344 9.278 10.199 1.00 92.69 141 GLN A N 1
ATOM 1119 C CA . GLN A 1 141 ? -9.765 10.465 9.556 1.00 92.69 141 GLN A CA 1
ATOM 1120 C C . GLN A 1 141 ? -8.241 10.525 9.721 1.00 92.69 141 GLN A C 1
ATOM 1122 O O . GLN A 1 141 ? -7.538 10.858 8.766 1.00 92.69 141 GLN A O 1
ATOM 1127 N N . LEU A 1 142 ? -7.729 10.173 10.903 1.00 93.69 142 LEU A N 1
ATOM 1128 C CA . LEU A 1 142 ? -6.292 10.094 11.175 1.00 93.69 142 LEU A CA 1
ATOM 1129 C C . LEU A 1 142 ? -5.626 9.004 10.321 1.00 93.69 142 LEU A C 1
ATOM 1131 O O . LEU A 1 142 ? -4.608 9.264 9.680 1.00 93.69 142 LEU A O 1
ATOM 1135 N N . PHE A 1 143 ? -6.256 7.834 10.209 1.00 94.94 143 PHE A N 1
ATOM 1136 C CA . PHE A 1 143 ? -5.800 6.720 9.381 1.00 94.94 143 PHE A CA 1
ATOM 1137 C C . PHE A 1 143 ? -5.750 7.092 7.891 1.00 94.94 143 PHE A C 1
ATOM 1139 O O . PHE A 1 143 ? -4.736 6.858 7.233 1.00 94.94 143 PHE A O 1
ATOM 1146 N N . LEU A 1 144 ? -6.799 7.732 7.350 1.00 91.69 144 LEU A N 1
ATOM 1147 C CA . LEU A 1 144 ? -6.789 8.223 5.962 1.00 91.69 144 LEU A CA 1
ATOM 1148 C C . LEU A 1 144 ? -5.718 9.292 5.744 1.00 91.69 144 LEU A C 1
ATOM 1150 O O . LEU A 1 144 ? -5.036 9.274 4.721 1.00 91.69 144 LEU A O 1
ATOM 1154 N N . SER A 1 145 ? -5.550 10.210 6.700 1.00 89.81 145 SER A N 1
ATOM 1155 C CA . SER A 1 145 ? -4.497 11.229 6.655 1.00 89.81 145 SER A CA 1
ATOM 1156 C C . SER A 1 145 ? -3.112 10.584 6.597 1.00 89.81 145 SER A C 1
ATOM 1158 O O . SER A 1 145 ? -2.264 11.012 5.815 1.00 89.81 145 SER A O 1
ATOM 1160 N N . LYS A 1 146 ? -2.893 9.502 7.354 1.00 88.56 146 LYS A N 1
ATOM 1161 C CA . LYS A 1 146 ? -1.648 8.733 7.323 1.00 88.56 146 LYS A CA 1
ATOM 1162 C C . LYS A 1 146 ? -1.443 8.015 5.992 1.00 88.56 146 LYS A C 1
ATOM 1164 O O . LYS A 1 146 ? -0.368 8.149 5.419 1.00 88.56 146 LYS A O 1
ATOM 1169 N N . CYS A 1 147 ? -2.473 7.352 5.458 1.00 89.31 147 CYS A N 1
ATOM 1170 C CA . CYS A 1 147 ? -2.422 6.739 4.127 1.00 89.31 147 CYS A CA 1
ATOM 1171 C C . CYS A 1 147 ? -2.050 7.775 3.060 1.00 89.31 147 CYS A C 1
ATOM 1173 O O . CYS A 1 147 ? -1.155 7.538 2.256 1.00 89.31 147 CYS A O 1
ATOM 1175 N N . LYS A 1 148 ? -2.698 8.947 3.088 1.00 84.00 148 LYS A N 1
ATOM 1176 C CA . LYS A 1 148 ? -2.430 10.050 2.163 1.00 84.00 148 LYS A CA 1
ATOM 1177 C C . LYS A 1 148 ? -0.998 10.563 2.289 1.00 84.00 148 LYS A C 1
ATOM 1179 O O . LYS A 1 148 ? -0.320 10.647 1.278 1.00 84.00 148 LYS A O 1
ATOM 1184 N N . LYS A 1 149 ? -0.518 10.836 3.506 1.00 81.88 149 LYS A N 1
ATOM 1185 C CA . LYS A 1 149 ? 0.877 11.246 3.737 1.00 81.88 149 LYS A CA 1
ATOM 1186 C C . LYS A 1 149 ? 1.866 10.198 3.245 1.00 81.88 149 LYS A C 1
ATOM 1188 O O . LYS A 1 149 ? 2.883 10.555 2.671 1.00 81.88 149 LYS A O 1
ATOM 1193 N N . TYR A 1 150 ? 1.567 8.919 3.459 1.00 77.75 150 TYR A N 1
ATOM 1194 C CA . TYR A 1 150 ? 2.407 7.833 2.974 1.00 77.75 150 TYR A CA 1
ATOM 1195 C C . TYR A 1 150 ? 2.417 7.797 1.442 1.00 77.75 150 TYR A C 1
ATOM 1197 O O . TYR A 1 150 ? 3.476 7.675 0.856 1.00 77.75 150 TYR A O 1
ATOM 1205 N N . ILE A 1 151 ? 1.287 8.001 0.762 1.00 71.62 151 ILE A N 1
ATOM 1206 C CA . ILE A 1 151 ? 1.279 8.155 -0.703 1.00 71.62 151 ILE A CA 1
ATOM 1207 C C . ILE A 1 151 ? 2.091 9.390 -1.124 1.00 71.62 151 ILE A C 1
ATOM 1209 O O . ILE A 1 151 ? 2.924 9.284 -2.014 1.00 71.62 151 ILE A O 1
ATOM 1213 N N . GLU A 1 152 ? 1.880 10.538 -0.473 1.00 69.00 152 GLU A N 1
ATOM 1214 C CA . GLU A 1 152 ? 2.504 11.825 -0.816 1.00 69.00 152 GLU A CA 1
ATOM 1215 C C . GLU A 1 152 ? 4.030 11.820 -0.658 1.00 69.00 152 GLU A C 1
ATOM 1217 O O . GLU A 1 152 ? 4.738 12.314 -1.532 1.00 69.00 152 GLU A O 1
ATOM 1222 N N . ILE A 1 153 ? 4.548 11.204 0.410 1.00 60.84 153 ILE A N 1
ATOM 1223 C CA . ILE A 1 153 ? 5.993 10.985 0.617 1.00 60.84 153 ILE A CA 1
ATOM 1224 C C . ILE A 1 153 ? 6.583 10.126 -0.510 1.00 60.84 153 ILE A C 1
ATOM 1226 O O . ILE A 1 153 ? 7.747 10.273 -0.870 1.00 60.84 153 ILE A O 1
ATOM 1230 N N . HIS A 1 154 ? 5.774 9.246 -1.091 1.00 55.78 154 HIS A N 1
ATOM 1231 C CA . HIS A 1 154 ? 6.168 8.395 -2.205 1.00 55.78 154 HIS A CA 1
ATOM 1232 C C . HIS A 1 154 ? 5.864 9.035 -3.575 1.00 55.78 154 HIS A C 1
ATOM 1234 O O . HIS A 1 154 ? 6.118 8.397 -4.596 1.00 55.78 154 HIS A O 1
ATOM 1240 N N . SER A 1 155 ? 5.324 10.265 -3.620 1.00 48.53 155 SER A N 1
ATOM 1241 C CA . SER A 1 155 ? 4.772 10.869 -4.841 1.00 48.53 155 SER A CA 1
ATOM 1242 C C . SER A 1 155 ? 5.151 12.321 -5.136 1.00 48.53 155 SER A C 1
ATOM 1244 O O . SER A 1 155 ? 4.694 12.834 -6.155 1.00 48.53 155 SER A O 1
ATOM 1246 N N . SER A 1 156 ? 5.876 13.040 -4.274 1.00 44.56 156 SER A N 1
ATOM 1247 C CA . SER A 1 156 ? 6.058 14.489 -4.449 1.00 44.56 156 SER A CA 1
ATOM 1248 C C . SER A 1 156 ? 6.868 14.852 -5.705 1.00 44.56 156 SER A C 1
ATOM 1250 O O . SER A 1 156 ? 8.045 14.527 -5.809 1.00 44.56 156 SER A O 1
ATOM 1252 N N . ASP A 1 157 ? 6.220 15.579 -6.622 1.00 39.78 157 ASP A N 1
ATOM 1253 C CA . ASP A 1 157 ? 6.750 16.182 -7.861 1.00 39.78 157 ASP A CA 1
ATOM 1254 C C . ASP A 1 157 ? 7.327 17.595 -7.638 1.00 39.78 157 ASP A C 1
ATOM 1256 O O . ASP A 1 157 ? 7.191 18.476 -8.486 1.00 39.78 157 ASP A O 1
ATOM 1260 N N . SER A 1 158 ? 7.957 17.870 -6.493 1.00 37.28 158 SER A N 1
ATOM 1261 C CA . SER A 1 158 ? 8.781 19.077 -6.440 1.00 37.28 158 SER A CA 1
ATOM 1262 C C . SER A 1 158 ? 10.128 18.722 -7.057 1.00 37.28 158 SER A C 1
ATOM 1264 O O . SER A 1 158 ? 10.795 17.798 -6.595 1.00 37.28 158 SER A O 1
ATOM 1266 N N . GLU A 1 159 ? 10.543 19.456 -8.090 1.00 39.72 159 GLU A N 1
ATOM 1267 C CA . GLU A 1 159 ? 11.865 19.349 -8.736 1.00 39.72 159 GLU A CA 1
ATOM 1268 C C . GLU A 1 159 ? 13.046 19.572 -7.751 1.00 39.72 159 GLU A C 1
ATOM 1270 O O . GLU A 1 159 ? 14.200 19.624 -8.162 1.00 39.72 159 GLU A O 1
ATOM 1275 N N . VAL A 1 160 ? 12.767 19.697 -6.443 1.00 35.53 160 VAL A N 1
ATOM 1276 C CA . VAL A 1 160 ? 13.707 19.927 -5.338 1.00 35.53 160 VAL A CA 1
ATOM 1277 C C . VAL A 1 160 ? 13.374 19.070 -4.087 1.00 35.53 160 VAL A C 1
ATOM 1279 O O . VAL A 1 160 ? 13.979 19.251 -3.037 1.00 35.53 160 VAL A O 1
ATOM 1282 N N . SER A 1 161 ? 12.449 18.103 -4.148 1.00 33.69 161 SER A N 1
ATOM 1283 C CA . SER A 1 161 ? 12.237 17.136 -3.054 1.00 33.69 161 SER A CA 1
ATOM 1284 C C . SER A 1 161 ? 12.063 15.723 -3.599 1.00 33.69 161 SER A C 1
ATOM 1286 O O . SER A 1 161 ? 10.962 15.179 -3.666 1.00 33.69 161 SER A O 1
ATOM 1288 N N . ASP A 1 162 ? 13.199 15.177 -4.018 1.00 41.56 162 ASP A N 1
ATOM 1289 C CA . ASP A 1 162 ? 13.651 13.824 -3.715 1.00 41.56 162 ASP A CA 1
ATOM 1290 C C . ASP A 1 162 ? 12.575 12.731 -3.616 1.00 41.56 162 ASP A C 1
ATOM 1292 O O . ASP A 1 162 ? 11.850 12.596 -2.627 1.00 41.56 162 ASP A O 1
ATOM 1296 N N . GLU A 1 163 ? 12.593 11.848 -4.611 1.00 51.53 163 GLU A N 1
ATOM 1297 C CA . GLU A 1 163 ? 11.925 10.545 -4.654 1.00 51.53 163 GLU A CA 1
ATOM 1298 C C . GLU A 1 163 ? 12.514 9.575 -3.606 1.00 51.53 163 GLU A C 1
ATOM 1300 O O . GLU A 1 163 ? 12.930 8.465 -3.930 1.00 51.53 163 GLU A O 1
ATOM 1305 N N . TYR A 1 164 ? 12.599 9.985 -2.337 1.00 64.94 164 TYR A N 1
ATOM 1306 C CA . TYR A 1 164 ? 13.415 9.332 -1.317 1.00 64.94 164 TYR A CA 1
ATOM 1307 C C . TYR A 1 164 ? 13.090 7.854 -1.156 1.00 64.94 164 TYR A C 1
ATOM 1309 O O . TYR A 1 164 ? 14.009 7.057 -1.008 1.00 64.94 164 TYR A O 1
ATOM 1317 N N . THR A 1 165 ? 11.823 7.441 -1.173 1.00 73.88 165 THR A N 1
ATOM 1318 C CA . THR A 1 165 ? 11.507 6.062 -0.784 1.00 73.88 165 THR A CA 1
ATOM 1319 C C . THR A 1 165 ? 11.725 5.054 -1.906 1.00 73.88 165 THR A C 1
ATOM 1321 O O . THR A 1 165 ? 12.455 4.096 -1.691 1.00 73.88 165 THR A O 1
ATOM 1324 N N . VAL A 1 166 ? 11.171 5.244 -3.109 1.00 83.50 166 VAL A N 1
ATOM 1325 C CA . VAL A 1 166 ? 11.388 4.268 -4.202 1.00 83.50 166 VAL A CA 1
ATOM 1326 C C . VAL A 1 166 ? 12.836 4.301 -4.685 1.00 83.50 166 VAL A C 1
ATOM 1328 O O . VAL A 1 166 ? 13.417 3.242 -4.909 1.00 83.50 166 VAL A O 1
ATOM 1331 N N . ARG A 1 167 ? 13.454 5.488 -4.746 1.00 86.38 167 ARG A N 1
ATOM 1332 C CA . ARG A 1 167 ? 14.880 5.616 -5.049 1.00 86.38 167 ARG A CA 1
ATOM 1333 C C . ARG A 1 167 ? 15.743 4.967 -3.974 1.00 86.38 167 ARG A C 1
ATOM 1335 O O . ARG A 1 167 ? 16.607 4.180 -4.321 1.00 86.38 167 ARG A O 1
ATOM 1342 N N . SER A 1 168 ? 15.479 5.204 -2.682 1.00 85.44 168 SER A N 1
ATOM 1343 C CA . SER A 1 168 ? 16.252 4.530 -1.624 1.00 85.44 168 SER A CA 1
ATOM 1344 C C . SER A 1 168 ? 16.073 3.020 -1.638 1.00 85.44 168 SER A C 1
ATOM 1346 O O . SER A 1 168 ? 17.036 2.333 -1.337 1.00 85.44 168 SER A O 1
ATOM 1348 N N . ILE A 1 169 ? 14.899 2.495 -2.012 1.00 88.56 169 ILE A N 1
ATOM 1349 C CA . ILE A 1 169 ? 14.712 1.054 -2.231 1.00 88.56 169 ILE A CA 1
ATOM 1350 C C . ILE A 1 169 ? 15.566 0.590 -3.417 1.00 88.56 169 ILE A C 1
ATOM 1352 O O . ILE A 1 169 ? 16.269 -0.408 -3.298 1.00 88.56 169 ILE A O 1
ATOM 1356 N N . ALA A 1 170 ? 15.537 1.310 -4.541 1.00 88.81 170 ALA A N 1
ATOM 1357 C CA . ALA A 1 170 ? 16.307 0.982 -5.741 1.00 88.81 170 ALA A CA 1
ATOM 1358 C C . ALA A 1 170 ? 17.831 1.043 -5.523 1.00 88.81 170 ALA A C 1
ATOM 1360 O O . ALA A 1 170 ? 18.566 0.248 -6.108 1.00 88.81 170 ALA A O 1
ATOM 1361 N N . SER A 1 171 ? 18.296 1.942 -4.653 1.00 89.00 171 SER A N 1
ATOM 1362 C CA . SER A 1 171 ? 19.710 2.116 -4.307 1.00 89.00 171 SER A CA 1
ATOM 1363 C C . SER A 1 171 ? 20.262 1.059 -3.343 1.00 89.00 171 SER A C 1
ATOM 1365 O O . SER A 1 171 ? 21.463 1.074 -3.093 1.00 89.00 171 SER A O 1
ATOM 1367 N N . LEU A 1 172 ? 19.430 0.173 -2.781 1.00 88.19 172 LEU A N 1
ATOM 1368 C CA . LEU A 1 172 ? 19.908 -0.906 -1.909 1.00 88.19 172 LEU A CA 1
ATOM 1369 C C . LEU A 1 172 ? 20.651 -1.973 -2.717 1.00 88.19 172 LEU A C 1
ATOM 1371 O O . LEU A 1 172 ? 20.201 -2.393 -3.789 1.00 88.19 172 LEU A O 1
ATOM 1375 N N . ASP A 1 173 ? 21.770 -2.441 -2.175 1.00 84.00 173 ASP A N 1
ATOM 1376 C CA . ASP A 1 173 ? 22.530 -3.553 -2.718 1.00 84.00 173 ASP A CA 1
ATOM 1377 C C . ASP A 1 173 ? 21.819 -4.875 -2.410 1.00 84.00 173 ASP A C 1
ATOM 1379 O O . ASP A 1 173 ? 21.806 -5.373 -1.286 1.00 84.00 173 ASP A O 1
ATOM 1383 N N . GLN A 1 174 ? 21.225 -5.472 -3.438 1.00 81.50 174 GLN A N 1
ATOM 1384 C CA . GLN A 1 174 ? 20.496 -6.733 -3.314 1.00 81.50 174 GLN A CA 1
ATOM 1385 C C . GLN A 1 174 ? 21.422 -7.947 -3.133 1.00 81.50 174 GLN A C 1
ATOM 1387 O O . GLN A 1 174 ? 20.933 -9.029 -2.815 1.00 81.50 174 GLN A O 1
ATOM 1392 N N . LEU A 1 175 ? 22.740 -7.790 -3.309 1.00 84.69 175 LEU A N 1
ATOM 1393 C CA . LEU A 1 175 ? 23.729 -8.831 -3.012 1.00 84.69 175 LEU A CA 1
ATOM 1394 C C . LEU A 1 175 ? 24.098 -8.866 -1.521 1.00 84.69 175 LEU A C 1
ATOM 1396 O O . LEU A 1 175 ? 24.620 -9.871 -1.035 1.00 84.69 175 LEU A O 1
ATOM 1400 N N . ASN A 1 176 ? 23.810 -7.791 -0.784 1.00 91.19 176 ASN A N 1
ATOM 1401 C CA . ASN A 1 176 ? 23.973 -7.727 0.659 1.00 91.19 176 ASN A CA 1
ATOM 1402 C C . ASN A 1 176 ? 22.696 -8.221 1.354 1.00 91.19 176 ASN A C 1
ATOM 1404 O O . ASN A 1 176 ? 21.635 -7.622 1.219 1.00 91.19 176 ASN A O 1
ATOM 1408 N N . GLU A 1 177 ? 22.800 -9.284 2.154 1.00 88.94 177 GLU A N 1
ATOM 1409 C CA . GLU A 1 177 ? 21.652 -9.919 2.820 1.00 88.94 177 GLU A CA 1
ATOM 1410 C C . GLU A 1 177 ? 20.829 -8.945 3.687 1.00 88.94 177 GLU A C 1
ATOM 1412 O O . GLU A 1 177 ? 19.599 -8.955 3.642 1.00 88.94 177 GLU A O 1
ATOM 1417 N N . MET A 1 178 ? 21.482 -8.044 4.431 1.00 88.69 178 MET A N 1
ATOM 1418 C CA . MET A 1 178 ? 20.782 -7.071 5.281 1.00 88.69 178 MET A CA 1
ATOM 1419 C C . MET A 1 178 ? 20.041 -6.010 4.460 1.00 88.69 178 MET A C 1
ATOM 1421 O O . MET A 1 178 ? 18.951 -5.567 4.836 1.00 88.69 178 MET A O 1
ATOM 1425 N N . GLU A 1 179 ? 20.632 -5.577 3.349 1.00 89.38 179 GLU A N 1
ATOM 1426 C CA . GLU A 1 179 ? 20.010 -4.605 2.452 1.00 89.38 179 GLU A CA 1
ATOM 1427 C C . GLU A 1 179 ? 18.911 -5.239 1.602 1.00 89.38 179 GLU A C 1
ATOM 1429 O O . GLU A 1 179 ? 17.870 -4.613 1.409 1.00 89.38 179 GLU A O 1
ATOM 1434 N N . PHE A 1 180 ? 19.064 -6.503 1.207 1.00 87.88 180 PHE A N 1
ATOM 1435 C CA . PHE A 1 180 ? 18.022 -7.294 0.560 1.00 87.88 180 PHE A CA 1
ATOM 1436 C C . PHE A 1 180 ? 16.789 -7.460 1.462 1.00 87.88 180 PHE A C 1
ATOM 1438 O O . PHE A 1 180 ? 15.651 -7.254 1.033 1.00 87.88 180 PHE A O 1
ATOM 1445 N N . ASP A 1 181 ? 16.995 -7.722 2.753 1.00 88.19 181 ASP A N 1
ATOM 1446 C CA . ASP A 1 181 ? 15.927 -7.731 3.755 1.00 88.19 181 ASP A CA 1
ATOM 1447 C C . ASP A 1 181 ? 15.212 -6.377 3.855 1.00 88.19 181 ASP A C 1
ATOM 1449 O O . ASP A 1 181 ? 13.980 -6.300 3.941 1.00 88.19 181 ASP A O 1
ATOM 1453 N N . LYS A 1 182 ? 15.978 -5.282 3.847 1.00 88.56 182 LYS A N 1
ATOM 1454 C CA . LYS A 1 182 ? 15.439 -3.918 3.895 1.00 88.56 182 LYS A CA 1
ATOM 1455 C C . LYS A 1 182 ? 14.679 -3.567 2.613 1.00 88.56 182 LYS A C 1
ATOM 1457 O O . LYS A 1 182 ? 13.630 -2.918 2.700 1.00 88.56 182 LYS A O 1
ATOM 1462 N N . TYR A 1 183 ? 15.167 -4.026 1.463 1.00 89.12 183 TYR A N 1
ATOM 1463 C CA . TYR A 1 183 ? 14.528 -3.906 0.156 1.00 89.12 183 TYR A CA 1
ATOM 1464 C C . TYR A 1 183 ? 13.162 -4.595 0.182 1.00 89.12 183 TYR A C 1
ATOM 1466 O O . TYR A 1 183 ? 12.139 -3.938 -0.021 1.00 89.12 183 TYR A O 1
ATOM 1474 N N . ASN A 1 184 ? 13.121 -5.875 0.567 1.00 88.56 184 ASN A N 1
ATOM 1475 C CA . ASN A 1 184 ? 11.887 -6.658 0.627 1.00 88.56 184 ASN A CA 1
ATOM 1476 C C . ASN A 1 184 ? 10.875 -6.069 1.611 1.00 88.56 184 ASN A C 1
ATOM 1478 O O . ASN A 1 184 ? 9.697 -5.935 1.273 1.00 88.56 184 ASN A O 1
ATOM 1482 N N . LYS A 1 185 ? 11.315 -5.653 2.806 1.00 89.31 185 LYS A N 1
ATOM 1483 C CA . LYS A 1 185 ? 10.438 -5.014 3.801 1.00 89.31 185 LYS A CA 1
ATOM 1484 C C . LYS A 1 185 ? 9.834 -3.719 3.264 1.00 89.31 185 LYS A C 1
ATOM 1486 O O . LYS A 1 185 ? 8.627 -3.528 3.357 1.00 89.31 185 LYS A O 1
ATOM 1491 N N . SER A 1 186 ? 10.647 -2.840 2.685 1.00 88.31 186 SER A N 1
ATOM 1492 C CA . SER A 1 186 ? 10.190 -1.531 2.197 1.00 88.31 186 SER A CA 1
ATOM 1493 C C . SER A 1 186 ? 9.250 -1.664 0.996 1.00 88.31 186 SER A C 1
ATOM 1495 O O . SER A 1 186 ? 8.192 -1.037 0.967 1.00 88.31 186 SER A O 1
ATOM 1497 N N . LYS A 1 187 ? 9.585 -2.553 0.056 1.00 88.50 187 LYS A N 1
ATOM 1498 C CA . LYS A 1 187 ? 8.735 -2.930 -1.077 1.00 88.50 187 LYS A CA 1
ATOM 1499 C C . LYS A 1 187 ? 7.386 -3.494 -0.610 1.00 88.50 187 LYS A C 1
ATOM 1501 O O . LYS A 1 187 ? 6.336 -3.043 -1.065 1.00 88.50 187 LYS A O 1
ATOM 1506 N N . THR A 1 188 ? 7.406 -4.411 0.359 1.00 89.75 188 THR A N 1
ATOM 1507 C CA . THR A 1 188 ? 6.198 -5.021 0.945 1.00 89.75 188 THR A CA 1
ATOM 1508 C C . THR A 1 188 ? 5.282 -3.980 1.587 1.00 89.75 188 THR A C 1
ATOM 1510 O O . THR A 1 188 ? 4.069 -4.054 1.418 1.00 89.75 188 THR A O 1
ATOM 1513 N N . LYS A 1 189 ? 5.831 -2.963 2.266 1.00 90.44 189 LYS A N 1
ATOM 1514 C CA . LYS A 1 189 ? 5.015 -1.885 2.849 1.00 90.44 189 LYS A CA 1
ATOM 1515 C C . LYS A 1 189 ? 4.235 -1.101 1.789 1.00 90.44 189 LYS A C 1
ATOM 1517 O O . LYS A 1 189 ? 3.060 -0.817 2.002 1.00 90.44 189 LYS A O 1
ATOM 1522 N N . ILE A 1 190 ? 4.860 -0.786 0.650 1.00 89.12 190 ILE A N 1
ATOM 1523 C CA . ILE A 1 190 ? 4.194 -0.083 -0.461 1.00 89.12 190 ILE A CA 1
ATOM 1524 C C . ILE A 1 190 ? 3.074 -0.951 -1.044 1.00 89.12 190 ILE A C 1
ATOM 1526 O O . ILE A 1 190 ? 1.956 -0.473 -1.232 1.00 89.12 190 ILE A O 1
ATOM 1530 N N . ILE A 1 191 ? 3.343 -2.240 -1.265 1.00 88.75 191 ILE A N 1
ATOM 1531 C CA . ILE A 1 191 ? 2.341 -3.199 -1.752 1.00 88.75 191 ILE A CA 1
ATOM 1532 C C . ILE A 1 191 ? 1.159 -3.292 -0.779 1.00 88.75 191 ILE A C 1
ATOM 1534 O O . ILE A 1 191 ? 0.005 -3.151 -1.184 1.00 88.75 191 ILE A O 1
ATOM 1538 N N . ASN A 1 192 ? 1.437 -3.460 0.514 1.00 92.38 192 ASN A N 1
ATOM 1539 C CA . ASN A 1 192 ? 0.405 -3.541 1.543 1.00 92.38 192 ASN A CA 1
ATOM 1540 C C . ASN A 1 192 ? -0.427 -2.259 1.595 1.00 92.38 192 ASN A C 1
ATOM 1542 O O . ASN A 1 192 ? -1.650 -2.344 1.657 1.00 92.38 192 ASN A O 1
ATOM 1546 N N . LEU A 1 193 ? 0.194 -1.079 1.478 1.00 91.56 193 LEU A N 1
ATOM 1547 C CA . LEU A 1 193 ? -0.539 0.181 1.364 1.00 91.56 193 LEU A CA 1
ATOM 1548 C C . LEU A 1 193 ? -1.514 0.168 0.187 1.00 91.56 193 LEU A C 1
ATOM 1550 O O . LEU A 1 193 ? -2.674 0.547 0.350 1.00 91.56 193 LEU A O 1
ATOM 1554 N N . MET A 1 194 ? -1.085 -0.306 -0.982 1.00 89.62 194 MET A N 1
ATOM 1555 C CA . MET A 1 194 ? -1.971 -0.374 -2.141 1.00 89.62 194 MET A CA 1
ATOM 1556 C C . MET A 1 194 ? -3.179 -1.274 -1.910 1.00 89.62 194 MET A C 1
ATOM 1558 O O . MET A 1 194 ? -4.305 -0.940 -2.292 1.00 89.62 194 MET A O 1
ATOM 1562 N N . ILE A 1 195 ? -2.961 -2.388 -1.226 1.00 91.44 195 ILE A N 1
ATOM 1563 C CA . ILE A 1 195 ? -4.010 -3.344 -0.892 1.00 91.44 195 ILE A CA 1
ATOM 1564 C C . ILE A 1 195 ? -4.967 -2.752 0.149 1.00 91.44 195 ILE A C 1
ATOM 1566 O O . ILE A 1 195 ? -6.183 -2.858 -0.023 1.00 91.44 195 ILE A O 1
ATOM 1570 N N . ILE A 1 196 ? -4.461 -2.037 1.163 1.00 93.81 196 ILE A N 1
ATOM 1571 C CA . ILE A 1 196 ? -5.287 -1.276 2.120 1.00 93.81 196 ILE A CA 1
ATOM 1572 C C . ILE A 1 196 ? -6.223 -0.327 1.371 1.00 93.81 196 ILE A C 1
ATOM 1574 O O . ILE A 1 196 ? -7.423 -0.305 1.641 1.00 93.81 196 ILE A O 1
ATOM 1578 N N . LEU A 1 197 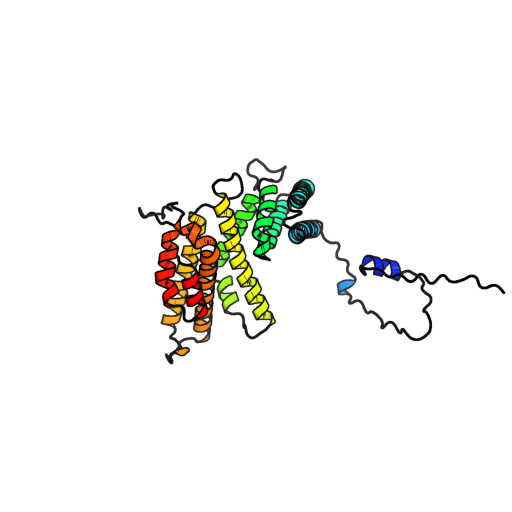? -5.699 0.433 0.409 1.00 92.25 197 LEU A N 1
ATOM 1579 C CA . LEU A 1 197 ? -6.485 1.401 -0.353 1.00 92.25 197 LEU A CA 1
ATOM 1580 C C . LEU A 1 197 ? -7.568 0.719 -1.192 1.00 92.25 197 LEU A C 1
ATOM 1582 O O . LEU A 1 197 ? -8.699 1.196 -1.220 1.00 92.25 197 LEU A O 1
ATOM 1586 N N . CYS A 1 198 ? -7.281 -0.439 -1.787 1.00 91.75 198 CYS A N 1
ATOM 1587 C CA . CYS A 1 198 ? -8.301 -1.239 -2.470 1.00 91.75 198 CYS A CA 1
ATOM 1588 C C . CYS A 1 198 ? -9.391 -1.728 -1.511 1.00 91.75 198 CYS A C 1
ATOM 1590 O O . CYS A 1 198 ? -10.578 -1.672 -1.834 1.00 91.75 198 CYS A O 1
ATOM 1592 N N . HIS A 1 199 ? -9.022 -2.163 -0.304 1.00 93.06 199 HIS A N 1
ATOM 1593 C CA . HIS A 1 199 ? -10.003 -2.536 0.714 1.00 93.06 199 HIS A CA 1
ATOM 1594 C C . HIS A 1 199 ? -10.863 -1.346 1.158 1.00 93.06 199 HIS A C 1
ATOM 1596 O O . HIS A 1 199 ? -12.072 -1.510 1.306 1.00 93.06 199 HIS A O 1
ATOM 1602 N N . LEU A 1 200 ? -10.281 -0.154 1.317 1.00 93.38 200 LEU A N 1
ATOM 1603 C CA . LEU A 1 200 ? -11.026 1.079 1.603 1.00 93.38 200 LEU A CA 1
ATOM 1604 C C . LEU A 1 200 ? -11.929 1.491 0.431 1.00 93.38 200 LEU A C 1
ATOM 1606 O O . LEU A 1 200 ? -13.030 1.992 0.645 1.00 93.38 200 LEU A O 1
ATOM 1610 N N . TYR A 1 201 ? -11.496 1.261 -0.808 1.00 91.50 201 TYR A N 1
ATOM 1611 C CA . TYR A 1 201 ? -12.288 1.531 -2.006 1.00 91.50 201 TYR A CA 1
ATOM 1612 C C . TYR A 1 201 ? -13.527 0.629 -2.080 1.00 91.50 201 TYR A C 1
ATOM 1614 O O . TYR A 1 201 ? -14.648 1.093 -2.294 1.00 91.50 201 TYR A O 1
ATOM 1622 N N . ARG A 1 202 ? -13.356 -0.665 -1.785 1.00 90.25 202 ARG A N 1
ATOM 1623 C CA . ARG A 1 202 ? -14.452 -1.648 -1.720 1.00 90.25 202 ARG A CA 1
ATOM 1624 C C . ARG A 1 202 ? -15.506 -1.314 -0.653 1.00 90.25 202 ARG A C 1
ATOM 1626 O O . ARG A 1 202 ? -16.622 -1.823 -0.717 1.00 90.25 202 ARG A O 1
ATOM 1633 N N . GLN A 1 203 ? -15.203 -0.425 0.294 1.00 89.50 203 GLN A N 1
ATOM 1634 C CA . GLN A 1 203 ? -16.154 0.061 1.298 1.00 89.50 203 GLN A CA 1
ATOM 1635 C C . GLN A 1 203 ? -17.057 1.207 0.806 1.00 89.50 203 GLN A C 1
ATOM 1637 O O . GLN A 1 203 ? -17.842 1.730 1.600 1.00 89.50 203 GLN A O 1
ATOM 1642 N N . ASN A 1 204 ? -17.018 1.577 -0.483 1.00 77.56 204 ASN A N 1
ATOM 1643 C CA . ASN A 1 204 ? -17.754 2.723 -1.035 1.00 77.56 204 ASN A CA 1
ATOM 1644 C C . ASN A 1 204 ? -19.258 2.755 -0.716 1.00 77.56 204 ASN A C 1
ATOM 1646 O O . ASN A 1 204 ? -19.803 3.827 -0.431 1.00 77.56 204 ASN A O 1
ATOM 1650 N N . ASN A 1 205 ? -19.898 1.585 -0.657 1.00 79.69 205 ASN A N 1
ATOM 1651 C CA . ASN A 1 205 ? -21.328 1.437 -0.361 1.00 79.69 205 ASN A CA 1
ATOM 1652 C C . ASN A 1 205 ? -21.635 1.170 1.123 1.00 79.69 205 ASN A C 1
ATOM 1654 O O . ASN A 1 205 ? -22.745 0.775 1.469 1.00 79.69 205 ASN A O 1
ATOM 1658 N N . THR A 1 206 ? -20.664 1.375 2.011 1.00 87.38 206 THR A N 1
ATOM 1659 C CA . THR A 1 206 ? -20.820 1.177 3.457 1.00 87.38 206 THR A CA 1
ATOM 1660 C C . THR A 1 206 ? -20.736 2.505 4.218 1.00 87.38 206 THR A C 1
ATOM 1662 O O . THR A 1 206 ? -20.366 3.547 3.658 1.00 87.38 206 THR A O 1
ATOM 1665 N N . ALA A 1 207 ? -21.089 2.464 5.507 1.00 86.06 207 ALA A N 1
ATOM 1666 C CA . ALA A 1 207 ? -20.927 3.578 6.445 1.00 86.06 207 ALA A CA 1
ATOM 1667 C C . ALA A 1 207 ? -19.504 3.680 7.037 1.00 86.06 207 ALA A C 1
ATOM 1669 O O . ALA A 1 207 ? -19.231 4.591 7.823 1.00 86.06 207 ALA A O 1
ATOM 1670 N N . PHE A 1 208 ? -18.617 2.741 6.698 1.00 91.56 208 PHE A N 1
ATOM 1671 C CA . PHE A 1 208 ? -17.249 2.686 7.199 1.00 91.56 208 PHE A CA 1
ATOM 1672 C C . PHE A 1 208 ? -16.325 3.680 6.476 1.00 91.56 208 PHE A C 1
ATOM 1674 O O . PHE A 1 208 ? -16.717 4.376 5.536 1.00 91.56 208 PHE A O 1
ATOM 1681 N N . ILE A 1 209 ? -15.086 3.759 6.959 1.00 89.50 209 ILE A N 1
ATOM 1682 C CA . ILE A 1 209 ? -13.995 4.530 6.358 1.00 89.50 209 ILE A CA 1
ATOM 1683 C C . ILE A 1 209 ? -13.767 4.105 4.895 1.00 89.50 209 ILE A C 1
ATOM 1685 O O . ILE A 1 209 ? -13.494 2.951 4.603 1.00 89.50 209 ILE A O 1
ATOM 1689 N N . LYS A 1 210 ? -13.856 5.041 3.949 1.00 90.06 210 LYS A N 1
ATOM 1690 C CA . LYS A 1 210 ? -13.777 4.729 2.514 1.00 90.06 210 LYS A CA 1
ATOM 1691 C C . LYS A 1 210 ? -13.003 5.769 1.728 1.00 90.06 210 LYS A C 1
ATOM 1693 O O . LYS A 1 210 ? -12.879 6.917 2.155 1.00 90.06 210 LYS A O 1
ATOM 1698 N N . ILE A 1 211 ? -12.540 5.368 0.550 1.00 89.56 211 ILE A N 1
ATOM 1699 C CA . ILE A 1 211 ? -11.937 6.262 -0.440 1.00 89.56 211 ILE A CA 1
ATOM 1700 C C . ILE A 1 211 ? -12.676 6.136 -1.771 1.00 89.56 211 ILE A C 1
ATOM 1702 O O . ILE A 1 211 ? -13.079 5.048 -2.158 1.00 89.56 211 ILE A O 1
ATOM 1706 N N . GLY A 1 212 ? -12.836 7.247 -2.488 1.00 86.62 212 GLY A N 1
ATOM 1707 C CA . GLY A 1 212 ? -13.441 7.247 -3.826 1.00 86.62 212 GLY A CA 1
ATOM 1708 C C . GLY A 1 212 ? -12.463 6.879 -4.947 1.00 86.62 212 GLY A C 1
ATOM 1709 O O . GLY A 1 212 ? -11.247 6.897 -4.743 1.00 86.62 212 GLY A O 1
ATOM 1710 N N . ALA A 1 213 ? -13.001 6.646 -6.150 1.00 86.81 213 ALA A N 1
ATOM 1711 C CA . ALA A 1 213 ? -12.247 6.219 -7.338 1.00 86.81 213 ALA A CA 1
ATOM 1712 C C . ALA A 1 213 ? -11.117 7.192 -7.707 1.00 86.81 213 ALA A C 1
ATOM 1714 O O . ALA A 1 213 ? -10.039 6.767 -8.111 1.00 86.81 213 ALA A O 1
ATOM 1715 N N . ASN A 1 214 ? -11.316 8.491 -7.453 1.00 84.75 214 ASN A N 1
ATOM 1716 C CA . ASN A 1 214 ? -10.304 9.533 -7.643 1.00 84.75 214 ASN A CA 1
ATOM 1717 C C . ASN A 1 214 ? -8.984 9.227 -6.915 1.00 84.75 214 ASN A C 1
ATOM 1719 O O . ASN A 1 214 ? -7.921 9.558 -7.430 1.00 84.75 214 ASN A O 1
ATOM 1723 N N . HIS A 1 215 ? -9.034 8.600 -5.733 1.00 86.06 215 HIS A N 1
ATOM 1724 C CA . HIS A 1 215 ? -7.831 8.271 -4.962 1.00 86.06 215 HIS A CA 1
ATOM 1725 C C . HIS A 1 215 ? -7.067 7.101 -5.586 1.00 86.06 215 HIS A C 1
ATOM 1727 O O . HIS A 1 215 ? -5.850 7.175 -5.714 1.00 86.06 215 HIS A O 1
ATOM 1733 N N . ILE A 1 216 ? -7.774 6.049 -6.015 1.00 87.81 216 ILE A N 1
ATOM 1734 C CA . ILE A 1 216 ? -7.164 4.906 -6.713 1.00 87.81 216 ILE A CA 1
ATOM 1735 C C . ILE A 1 216 ? -6.557 5.371 -8.039 1.00 87.81 216 ILE A C 1
ATOM 1737 O O . ILE A 1 216 ? -5.387 5.109 -8.313 1.00 87.81 216 ILE A O 1
ATOM 1741 N N . HIS A 1 217 ? -7.317 6.150 -8.811 1.00 86.44 217 HIS A N 1
ATOM 1742 C CA . HIS A 1 217 ? -6.855 6.727 -10.068 1.00 86.44 217 HIS A CA 1
ATOM 1743 C C . HIS A 1 217 ? -5.612 7.593 -9.890 1.00 86.44 217 HIS A C 1
ATOM 1745 O O . HIS A 1 217 ? -4.682 7.487 -10.685 1.00 86.44 217 HIS A O 1
ATOM 1751 N N . PHE A 1 218 ? -5.584 8.456 -8.869 1.00 84.62 218 PHE A N 1
ATOM 1752 C CA . PHE A 1 218 ? -4.428 9.304 -8.580 1.00 84.62 218 PHE A CA 1
ATOM 1753 C C . PHE A 1 218 ? -3.152 8.472 -8.411 1.00 84.62 218 PHE A C 1
ATOM 1755 O O . PHE A 1 218 ? -2.142 8.770 -9.040 1.00 84.62 218 PHE A O 1
ATOM 1762 N N . ILE A 1 219 ? -3.211 7.390 -7.635 1.00 85.12 219 ILE A N 1
ATOM 1763 C CA . ILE A 1 219 ? -2.030 6.570 -7.336 1.00 85.12 219 ILE A CA 1
ATOM 1764 C C . ILE A 1 219 ? -1.597 5.739 -8.538 1.00 85.12 219 ILE A C 1
ATOM 1766 O O . ILE A 1 219 ? -0.413 5.675 -8.856 1.00 85.12 219 ILE A O 1
ATOM 1770 N N . MET A 1 220 ? -2.554 5.140 -9.245 1.00 85.88 220 MET A N 1
ATOM 1771 C CA . MET A 1 220 ? -2.267 4.422 -10.485 1.00 85.88 220 MET A CA 1
ATOM 1772 C C . MET A 1 220 ? -1.630 5.360 -11.521 1.00 85.88 220 MET A C 1
ATOM 1774 O O . MET A 1 220 ? -0.596 5.041 -12.104 1.00 85.88 220 MET A O 1
ATOM 1778 N N . SER A 1 221 ? -2.192 6.557 -11.700 1.00 85.69 221 SER A N 1
ATOM 1779 C CA . SER A 1 221 ? -1.646 7.566 -12.616 1.00 85.69 221 SER A CA 1
ATOM 1780 C C . SER A 1 221 ? -0.246 8.016 -12.211 1.00 85.69 221 SER A C 1
ATOM 1782 O O . SER A 1 221 ? 0.607 8.204 -13.078 1.00 85.69 221 SER A O 1
ATOM 1784 N N . LEU A 1 222 ? 0.002 8.170 -10.910 1.00 84.25 222 LEU A N 1
ATOM 1785 C CA . LEU A 1 222 ? 1.315 8.500 -10.376 1.00 84.25 222 LEU A CA 1
ATOM 1786 C C . LEU A 1 222 ? 2.346 7.427 -10.742 1.00 84.25 222 LEU A C 1
ATOM 1788 O O . LEU A 1 222 ? 3.385 7.769 -11.297 1.00 84.25 222 LEU A O 1
ATOM 1792 N N . PHE A 1 2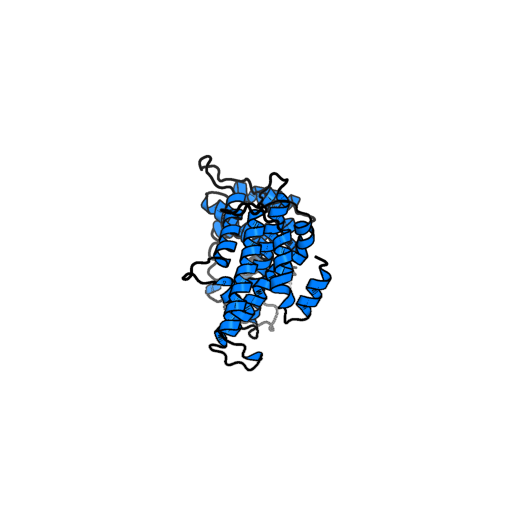23 ? 2.070 6.146 -10.478 1.00 85.31 223 PHE A N 1
ATOM 1793 C CA . PHE A 1 223 ? 3.008 5.062 -10.796 1.00 85.31 223 PHE A CA 1
ATOM 1794 C C . PHE A 1 223 ? 3.310 4.981 -12.294 1.00 85.31 223 PHE A C 1
ATOM 1796 O O . PHE A 1 223 ? 4.476 4.872 -12.664 1.00 85.31 223 PHE A O 1
ATOM 1803 N N . LEU A 1 224 ? 2.295 5.122 -13.155 1.00 85.19 224 LEU A N 1
ATOM 1804 C CA . LEU A 1 224 ? 2.497 5.192 -14.608 1.00 85.19 224 LEU A CA 1
ATOM 1805 C C . LEU A 1 224 ? 3.389 6.375 -15.000 1.00 85.19 224 LEU A C 1
ATOM 1807 O O . LEU A 1 224 ? 4.323 6.228 -15.785 1.00 85.19 224 LEU A O 1
ATOM 1811 N N . THR A 1 225 ? 3.125 7.552 -14.431 1.00 85.75 225 THR A N 1
ATOM 1812 C CA . THR A 1 225 ? 3.888 8.771 -14.729 1.00 85.75 225 THR A CA 1
ATOM 1813 C C . THR A 1 225 ? 5.344 8.634 -14.283 1.00 85.75 225 THR A C 1
ATOM 1815 O O . THR A 1 225 ? 6.251 8.939 -15.057 1.00 85.75 225 THR A O 1
ATOM 1818 N N . LY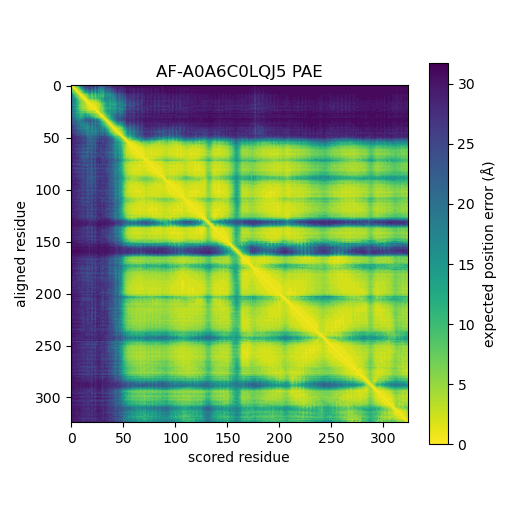S A 1 226 ? 5.586 8.117 -13.072 1.00 85.38 226 LYS A N 1
ATOM 1819 C CA . LYS A 1 226 ? 6.934 7.899 -12.531 1.00 85.38 226 LYS A CA 1
ATOM 1820 C C . LYS A 1 226 ? 7.699 6.805 -13.273 1.00 85.38 226 LYS A C 1
ATOM 1822 O O . LYS A 1 226 ? 8.887 6.974 -13.538 1.00 85.38 226 LYS A O 1
ATOM 1827 N N . HIS A 1 227 ? 7.025 5.733 -13.684 1.00 87.25 227 HIS A N 1
ATOM 1828 C CA . HIS A 1 227 ? 7.602 4.721 -14.568 1.00 87.25 227 HIS A CA 1
ATOM 1829 C C . HIS A 1 227 ? 8.071 5.343 -15.890 1.00 87.25 227 HIS A C 1
ATOM 1831 O O . HIS A 1 227 ? 9.232 5.209 -16.272 1.00 87.25 227 HIS A O 1
ATOM 1837 N N . SER A 1 228 ? 7.188 6.083 -16.568 1.00 86.19 228 SER A N 1
ATOM 1838 C CA . SER A 1 228 ? 7.507 6.750 -17.835 1.00 86.19 228 SER A CA 1
ATOM 1839 C C . SER A 1 228 ? 8.623 7.791 -17.686 1.00 86.19 228 SER A C 1
ATOM 1841 O O . SER A 1 228 ? 9.461 7.918 -18.579 1.00 86.19 228 SER A O 1
ATOM 1843 N N . PHE A 1 229 ? 8.690 8.488 -16.549 1.00 88.25 229 PHE A N 1
ATOM 1844 C CA . PHE A 1 229 ? 9.807 9.372 -16.216 1.00 88.25 229 PHE A CA 1
ATOM 1845 C C . PHE A 1 229 ? 11.136 8.610 -16.103 1.00 88.25 229 PHE A C 1
ATOM 1847 O O . PHE A 1 229 ? 12.107 9.002 -16.748 1.00 88.25 229 PHE A O 1
ATOM 1854 N N . CYS A 1 230 ? 11.177 7.500 -15.356 1.00 88.56 230 CYS A N 1
ATOM 1855 C CA . CYS A 1 230 ? 12.384 6.676 -15.226 1.00 88.56 230 CYS A CA 1
ATOM 1856 C C . CYS A 1 230 ? 12.842 6.144 -16.590 1.00 88.56 230 CYS A C 1
ATOM 1858 O O . CYS A 1 230 ? 14.007 6.281 -16.939 1.00 88.56 230 CYS A O 1
ATOM 1860 N N . GLN A 1 231 ? 11.917 5.633 -17.407 1.00 86.81 231 GLN A N 1
ATOM 1861 C CA . GLN A 1 231 ? 12.203 5.165 -18.769 1.00 86.81 231 GLN A CA 1
ATOM 1862 C C . GLN A 1 231 ? 12.810 6.254 -19.658 1.00 86.81 231 GLN A C 1
ATOM 1864 O O . GLN A 1 231 ? 13.758 6.003 -20.400 1.00 86.81 231 GLN A O 1
ATOM 1869 N N . LYS A 1 232 ? 12.300 7.487 -19.563 1.00 89.00 232 LYS A N 1
ATOM 1870 C CA . LYS A 1 232 ? 12.881 8.623 -20.280 1.00 89.00 232 LYS A CA 1
ATOM 1871 C C . LYS A 1 232 ? 14.314 8.903 -19.813 1.00 89.00 232 LYS A C 1
ATOM 1873 O O . LYS A 1 232 ? 15.182 9.112 -20.653 1.00 89.00 232 LYS A O 1
ATOM 1878 N N . ARG A 1 233 ? 14.571 8.875 -18.500 1.00 89.69 233 ARG A N 1
ATOM 1879 C CA . ARG A 1 233 ? 15.916 9.077 -17.934 1.00 89.69 233 ARG A CA 1
ATOM 1880 C C . ARG A 1 233 ? 16.904 7.994 -18.357 1.00 89.69 233 ARG A C 1
ATOM 1882 O O . ARG A 1 233 ? 18.006 8.334 -18.766 1.00 89.69 233 ARG A O 1
ATOM 1889 N N . ILE A 1 234 ? 16.488 6.729 -18.344 1.00 89.44 234 ILE A N 1
ATOM 1890 C CA . ILE A 1 234 ? 17.270 5.588 -18.849 1.00 89.44 234 ILE A CA 1
ATOM 1891 C C . ILE A 1 234 ? 17.707 5.850 -20.300 1.00 89.44 234 ILE A C 1
ATOM 1893 O O . ILE A 1 234 ? 18.894 5.774 -20.607 1.00 89.44 234 ILE A O 1
ATOM 1897 N N . GLY A 1 235 ? 16.777 6.258 -21.173 1.00 87.00 235 GLY A N 1
ATOM 1898 C CA . GLY A 1 235 ? 17.097 6.590 -22.568 1.00 87.00 235 GLY A CA 1
ATOM 1899 C C . GLY A 1 235 ? 17.987 7.831 -22.745 1.00 87.00 235 GLY A C 1
ATOM 1900 O O . GLY A 1 235 ? 18.768 7.899 -23.687 1.00 87.00 235 GLY A O 1
ATOM 1901 N N . GLU A 1 236 ? 17.905 8.822 -21.851 1.00 91.00 236 GLU A N 1
ATOM 1902 C CA . GLU A 1 236 ? 18.780 10.008 -21.875 1.00 91.00 236 GLU A CA 1
ATOM 1903 C C . GLU A 1 236 ? 20.221 9.704 -21.429 1.00 91.00 236 GLU A C 1
ATOM 1905 O O . GLU A 1 236 ? 21.153 10.405 -21.856 1.00 91.00 236 GLU A O 1
ATOM 1910 N N . LEU A 1 237 ? 20.393 8.711 -20.551 1.00 91.38 237 LEU A N 1
ATOM 1911 C CA . LEU A 1 237 ? 21.684 8.281 -20.016 1.00 91.38 237 LEU A CA 1
ATOM 1912 C C . LEU A 1 237 ? 22.440 7.363 -20.982 1.00 91.38 237 LEU A C 1
ATOM 1914 O O . LEU A 1 237 ? 23.660 7.468 -21.020 1.00 91.38 237 LEU A O 1
ATOM 1918 N N . GLY A 1 238 ? 21.735 6.558 -21.784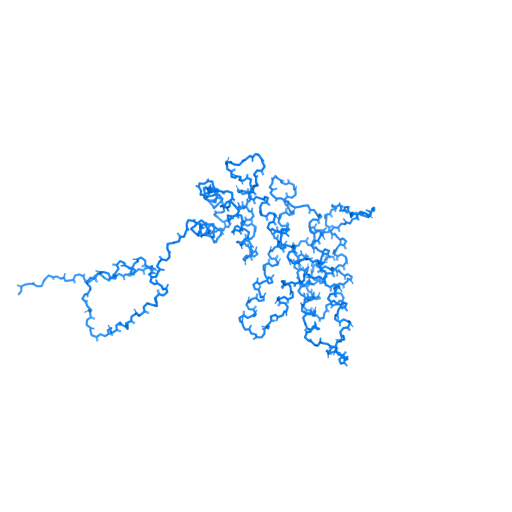 1.00 86.25 238 GLY A N 1
ATOM 1919 C CA . GLY A 1 238 ? 22.313 5.533 -22.664 1.00 86.25 238 GLY A CA 1
ATOM 1920 C C . GLY A 1 238 ? 22.367 4.170 -21.973 1.00 86.25 238 GLY A C 1
ATOM 1921 O O . GLY A 1 238 ? 22.561 4.106 -20.759 1.00 86.25 238 GLY A O 1
ATOM 1922 N N . ASN A 1 239 ? 22.150 3.087 -22.723 1.00 84.75 239 ASN A N 1
ATOM 1923 C CA . ASN A 1 239 ? 22.040 1.730 -22.185 1.00 84.75 239 ASN A CA 1
ATOM 1924 C C . ASN A 1 239 ? 23.385 0.967 -22.200 1.00 84.75 239 ASN A C 1
ATOM 1926 O O . ASN A 1 239 ? 23.776 0.438 -23.248 1.00 84.75 239 ASN A O 1
ATOM 1930 N N . PRO A 1 240 ? 24.073 0.813 -21.046 1.00 83.50 240 PRO A N 1
ATOM 1931 C CA . PRO A 1 240 ? 25.351 0.104 -20.987 1.00 83.50 240 PRO A CA 1
ATOM 1932 C C . PRO A 1 240 ? 25.215 -1.393 -21.317 1.00 83.50 240 PRO A C 1
ATOM 1934 O O . PRO A 1 240 ? 26.184 -2.015 -21.752 1.00 83.50 240 PRO A O 1
ATOM 1937 N N . TYR A 1 241 ? 24.023 -1.986 -21.171 1.00 82.31 241 TYR A N 1
ATOM 1938 C CA . TYR A 1 241 ? 23.776 -3.397 -21.498 1.00 82.31 241 TYR A CA 1
ATOM 1939 C C . TYR A 1 241 ? 23.637 -3.666 -23.000 1.00 82.31 241 TYR A C 1
ATOM 1941 O O . TYR A 1 241 ? 23.758 -4.814 -23.428 1.00 82.31 241 TYR A O 1
ATOM 1949 N N . GLU A 1 242 ? 23.421 -2.624 -23.802 1.00 83.31 242 GLU A N 1
ATOM 1950 C CA . GLU A 1 242 ? 23.348 -2.698 -25.267 1.00 83.31 242 GLU A CA 1
ATOM 1951 C C . GLU A 1 242 ? 24.624 -2.169 -25.943 1.00 83.31 242 GLU A C 1
ATOM 1953 O O . GLU A 1 242 ? 24.706 -2.106 -27.169 1.00 83.31 242 GLU A O 1
ATOM 1958 N N . GLY A 1 243 ? 25.654 -1.845 -25.152 1.00 77.56 243 GLY A N 1
ATOM 1959 C CA . GLY A 1 243 ? 26.925 -1.321 -25.649 1.00 77.56 243 GLY A CA 1
ATOM 1960 C C . GLY A 1 243 ? 26.862 0.145 -26.080 1.00 77.56 243 GLY A C 1
ATOM 1961 O O . GLY A 1 243 ? 27.724 0.583 -26.842 1.00 77.56 243 GLY A O 1
ATOM 1962 N N . GLU A 1 244 ? 25.854 0.892 -25.623 1.00 86.00 244 GLU A N 1
ATOM 1963 C CA . GLU A 1 244 ? 25.791 2.342 -25.799 1.00 86.00 244 GLU A CA 1
ATOM 1964 C C . GLU A 1 244 ? 26.712 3.056 -24.799 1.00 86.00 244 GLU A C 1
ATOM 1966 O O . GLU A 1 244 ? 26.943 2.573 -23.688 1.00 86.00 244 GLU A O 1
ATOM 1971 N N . ASP A 1 245 ? 27.207 4.240 -25.172 1.00 86.06 245 ASP A N 1
ATOM 1972 C CA . ASP A 1 245 ? 27.940 5.108 -24.250 1.00 86.06 245 ASP A CA 1
ATOM 1973 C C . ASP A 1 245 ? 26.988 5.617 -23.155 1.00 86.06 245 ASP A C 1
ATOM 1975 O O . ASP A 1 245 ? 26.156 6.498 -23.398 1.00 86.06 245 ASP A O 1
ATOM 1979 N N . CYS A 1 246 ? 27.116 5.074 -21.943 1.00 91.12 246 CYS A N 1
ATOM 1980 C CA . CYS A 1 246 ? 26.341 5.520 -20.793 1.00 91.12 246 CYS A CA 1
ATOM 1981 C C . CYS A 1 246 ? 27.010 6.721 -20.108 1.00 91.12 246 CYS A C 1
ATOM 1983 O O . CYS A 1 246 ? 28.209 6.727 -19.826 1.00 91.12 246 CYS A O 1
ATOM 1985 N N . LYS A 1 2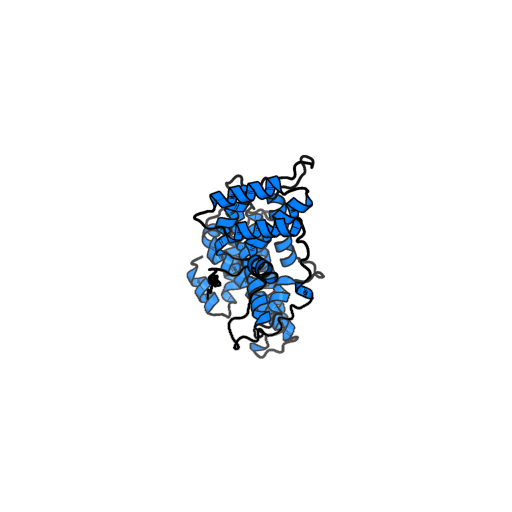47 ? 26.225 7.765 -19.833 1.00 90.44 247 LYS A N 1
ATOM 1986 C CA . LYS A 1 247 ? 26.703 8.989 -19.170 1.00 90.44 247 LYS A CA 1
ATOM 1987 C C . LYS A 1 247 ? 26.965 8.794 -17.679 1.00 90.44 247 LYS A C 1
ATOM 1989 O O . LYS A 1 247 ? 27.838 9.468 -17.138 1.00 90.44 247 LYS A O 1
ATOM 1994 N N . ASP A 1 248 ? 26.178 7.939 -17.029 1.00 92.19 248 ASP A N 1
ATOM 1995 C CA . ASP A 1 248 ? 26.286 7.621 -15.605 1.00 92.19 248 ASP A CA 1
ATOM 1996 C C . ASP A 1 248 ? 25.642 6.254 -15.328 1.00 92.19 248 ASP A C 1
ATOM 1998 O O . ASP A 1 248 ? 24.417 6.138 -15.231 1.00 92.19 248 ASP A O 1
ATOM 2002 N N . ASP A 1 249 ? 26.481 5.225 -15.192 1.00 88.50 249 ASP A N 1
ATOM 2003 C CA . ASP A 1 249 ? 26.051 3.843 -14.951 1.00 88.50 249 ASP A CA 1
ATOM 2004 C C . ASP A 1 249 ? 25.260 3.687 -13.642 1.00 88.50 249 ASP A C 1
ATOM 2006 O O . ASP A 1 249 ? 24.325 2.890 -13.563 1.00 88.50 249 ASP A O 1
ATOM 2010 N N . ASN A 1 250 ? 25.610 4.450 -12.599 1.00 89.56 250 ASN A N 1
ATOM 2011 C CA . ASN A 1 250 ? 24.948 4.339 -11.299 1.00 89.56 250 ASN A CA 1
ATOM 2012 C C . ASN A 1 250 ? 23.543 4.934 -11.359 1.00 89.56 250 ASN A C 1
ATOM 2014 O O . ASN A 1 250 ? 22.587 4.345 -10.851 1.00 89.56 250 ASN A O 1
ATOM 2018 N N . GLU A 1 251 ? 23.415 6.103 -11.985 1.00 90.50 251 GLU A N 1
ATOM 2019 C CA . GLU A 1 251 ? 22.120 6.752 -12.165 1.00 90.50 251 GLU A CA 1
ATOM 2020 C C . GLU A 1 251 ? 21.217 5.942 -13.101 1.00 90.50 251 GLU A C 1
ATOM 2022 O O . GLU A 1 251 ? 20.011 5.826 -12.856 1.00 90.50 251 GLU A O 1
ATOM 2027 N N . PHE A 1 252 ? 21.810 5.326 -14.129 1.00 91.88 252 PHE A N 1
ATOM 2028 C CA . PHE A 1 252 ? 21.124 4.393 -15.013 1.00 91.88 252 PHE A CA 1
ATOM 2029 C C . PHE A 1 252 ? 20.540 3.224 -14.216 1.00 91.88 252 PHE A C 1
ATOM 2031 O O . PHE A 1 252 ? 19.336 2.977 -14.291 1.00 91.88 252 PHE A O 1
ATOM 2038 N N . GLU A 1 253 ? 21.358 2.550 -13.403 1.00 90.25 253 GLU A N 1
ATOM 2039 C CA . GLU A 1 253 ? 20.939 1.378 -12.628 1.00 90.25 253 GLU A CA 1
ATOM 2040 C C . GLU A 1 253 ? 19.844 1.722 -11.609 1.00 90.25 253 GLU A C 1
ATOM 2042 O O . GLU A 1 253 ? 18.869 0.983 -11.444 1.00 90.25 253 GLU A O 1
ATOM 2047 N N . ILE A 1 254 ? 19.952 2.882 -10.952 1.00 90.25 254 ILE A N 1
ATOM 2048 C CA . ILE A 1 254 ? 18.918 3.369 -10.034 1.00 90.25 254 ILE A CA 1
ATOM 2049 C C . ILE A 1 254 ? 17.599 3.571 -10.785 1.00 90.25 254 ILE A C 1
ATOM 2051 O O . ILE A 1 254 ? 16.573 3.037 -10.359 1.00 90.25 254 ILE A O 1
ATOM 2055 N N . HIS A 1 255 ? 17.597 4.298 -11.905 1.00 90.81 255 HIS A N 1
ATOM 2056 C CA . HIS A 1 255 ? 16.369 4.530 -12.668 1.00 90.81 255 HIS A CA 1
ATOM 2057 C C . HIS A 1 255 ? 15.797 3.249 -13.280 1.00 90.81 255 HIS A C 1
ATOM 2059 O O . HIS A 1 255 ? 14.573 3.085 -13.289 1.00 90.81 255 HIS A O 1
ATOM 2065 N N . TYR A 1 256 ? 16.651 2.325 -13.724 1.00 89.69 256 TYR A N 1
ATOM 2066 C CA . TYR A 1 256 ? 16.253 1.002 -14.197 1.00 89.69 256 TYR A CA 1
ATOM 2067 C C . TYR A 1 256 ? 15.482 0.240 -13.112 1.00 89.69 256 TYR A C 1
ATOM 2069 O O . TYR A 1 256 ? 14.327 -0.153 -13.310 1.00 89.69 256 TYR A O 1
ATOM 2077 N N . ARG A 1 257 ? 16.054 0.141 -11.907 1.00 89.94 257 ARG A N 1
ATOM 2078 C CA . ARG A 1 257 ? 15.414 -0.511 -10.753 1.00 89.94 257 ARG A CA 1
ATOM 2079 C C . ARG A 1 257 ? 14.147 0.201 -10.286 1.00 89.94 257 ARG A C 1
ATOM 2081 O O . ARG A 1 257 ? 13.172 -0.460 -9.931 1.00 89.94 257 ARG A O 1
ATOM 2088 N N . MET A 1 258 ? 14.129 1.534 -10.285 1.00 90.19 258 MET A N 1
ATOM 2089 C CA . MET A 1 258 ? 12.929 2.309 -9.952 1.00 90.19 258 MET A CA 1
ATOM 2090 C C . MET A 1 258 ? 11.798 2.038 -10.943 1.00 90.19 258 MET A C 1
ATOM 2092 O O . MET A 1 258 ? 10.664 1.812 -10.522 1.00 90.19 258 MET A O 1
ATOM 2096 N N . SER A 1 259 ? 12.104 2.013 -12.245 1.00 88.94 259 SER A N 1
ATOM 2097 C CA . SER A 1 259 ? 11.136 1.658 -13.284 1.00 88.94 259 SER A CA 1
ATOM 2098 C C . SER A 1 259 ? 10.540 0.278 -13.014 1.00 88.94 259 SER A C 1
ATOM 2100 O O . SER A 1 259 ? 9.319 0.134 -13.001 1.00 88.94 259 SER A O 1
ATOM 2102 N N . HIS A 1 260 ? 11.383 -0.713 -12.714 1.00 87.44 260 HIS A N 1
ATOM 2103 C CA . HIS A 1 260 ? 10.930 -2.065 -12.395 1.00 87.44 260 HIS A CA 1
ATOM 2104 C C . HIS A 1 260 ? 10.000 -2.094 -11.168 1.00 87.44 260 HIS A C 1
ATOM 2106 O O . HIS A 1 260 ? 8.915 -2.670 -11.226 1.00 87.44 260 HIS A O 1
ATOM 2112 N N . LEU A 1 261 ? 10.364 -1.399 -10.082 1.00 89.00 261 LEU A N 1
ATOM 2113 C CA . LEU A 1 261 ? 9.538 -1.304 -8.872 1.00 89.00 261 LEU A CA 1
ATOM 2114 C C . LEU A 1 261 ? 8.153 -0.707 -9.153 1.00 89.00 261 LEU A C 1
ATOM 2116 O O . LEU A 1 261 ? 7.150 -1.265 -8.712 1.00 89.00 261 LEU A O 1
ATOM 2120 N N . TYR A 1 262 ? 8.071 0.403 -9.895 1.00 88.06 262 TYR A N 1
ATOM 2121 C CA . TYR A 1 262 ? 6.779 1.014 -10.233 1.00 88.06 262 TYR A CA 1
ATOM 2122 C C . TYR A 1 262 ? 5.903 0.088 -11.076 1.00 88.06 262 TYR A C 1
ATOM 2124 O O . TYR A 1 262 ? 4.695 0.002 -10.833 1.00 88.06 262 TYR A O 1
ATOM 2132 N N . ALA A 1 263 ? 6.500 -0.615 -12.039 1.00 85.69 263 ALA A N 1
ATOM 2133 C CA . ALA A 1 263 ? 5.770 -1.562 -12.865 1.00 85.69 263 ALA A CA 1
ATOM 2134 C C . ALA A 1 263 ? 5.255 -2.752 -12.043 1.00 85.69 263 ALA A C 1
ATOM 2136 O O . ALA A 1 263 ? 4.100 -3.149 -12.191 1.00 85.69 263 ALA A O 1
ATOM 2137 N N . GLU A 1 264 ? 6.066 -3.269 -11.118 1.00 86.06 264 GLU A N 1
ATOM 2138 C CA . GLU A 1 264 ? 5.678 -4.359 -10.226 1.00 86.06 264 GLU A CA 1
ATOM 2139 C C . GLU A 1 264 ? 4.565 -3.949 -9.249 1.00 86.06 264 GLU A C 1
ATOM 2141 O O . GLU A 1 264 ? 3.597 -4.690 -9.069 1.00 86.06 264 GLU A O 1
ATOM 2146 N N . PHE A 1 265 ? 4.641 -2.754 -8.651 1.00 86.94 265 PHE A N 1
ATOM 2147 C CA . PHE A 1 265 ? 3.572 -2.238 -7.788 1.00 86.94 265 PHE A CA 1
ATOM 2148 C C . PHE A 1 265 ? 2.239 -2.140 -8.530 1.00 86.94 265 PHE A C 1
ATOM 2150 O O . PHE A 1 265 ? 1.191 -2.484 -7.977 1.00 86.94 265 PHE A O 1
ATOM 2157 N N . PHE A 1 266 ? 2.279 -1.693 -9.785 1.00 86.56 266 PHE A N 1
ATOM 2158 C CA . PHE A 1 266 ? 1.095 -1.619 -10.628 1.00 86.56 266 PHE A CA 1
ATOM 2159 C C . PHE A 1 266 ? 0.583 -3.012 -11.009 1.00 86.56 266 PHE A C 1
ATOM 2161 O O . PHE A 1 266 ? -0.615 -3.268 -10.908 1.00 86.56 266 PHE A O 1
ATOM 2168 N N . TYR A 1 267 ? 1.478 -3.935 -11.373 1.00 84.75 267 TYR A N 1
ATOM 2169 C CA . TYR A 1 267 ? 1.122 -5.320 -11.676 1.00 84.75 267 TYR A CA 1
ATOM 2170 C C . TYR A 1 267 ? 0.381 -5.980 -10.504 1.00 84.75 267 TYR A C 1
ATOM 2172 O O . TYR A 1 267 ? -0.715 -6.499 -10.693 1.00 84.75 267 TYR A O 1
ATOM 2180 N N . ILE A 1 268 ? 0.918 -5.900 -9.280 1.00 84.88 268 ILE A N 1
ATOM 2181 C CA . ILE A 1 268 ? 0.303 -6.516 -8.088 1.00 84.88 268 ILE A CA 1
ATOM 2182 C C . ILE A 1 268 ? -1.086 -5.929 -7.812 1.00 84.88 268 ILE A C 1
ATOM 2184 O O . ILE A 1 268 ? -2.016 -6.630 -7.400 1.00 84.88 268 ILE A O 1
ATOM 2188 N N . LEU A 1 269 ? -1.248 -4.627 -8.051 1.00 85.69 269 LEU A N 1
ATOM 2189 C CA . LEU A 1 269 ? -2.535 -3.962 -7.919 1.00 85.69 269 LEU A CA 1
ATOM 2190 C C . LEU A 1 269 ? -3.568 -4.537 -8.905 1.00 85.69 269 LEU A C 1
ATOM 2192 O O . LEU A 1 269 ? -4.702 -4.818 -8.498 1.00 85.69 269 LEU A O 1
ATOM 2196 N N . LEU A 1 270 ? -3.173 -4.732 -10.168 1.00 87.19 270 LEU A N 1
ATOM 2197 C CA . LEU A 1 270 ? -4.022 -5.301 -11.217 1.00 87.19 270 LEU A CA 1
ATOM 2198 C C . LEU A 1 270 ? -4.304 -6.788 -11.015 1.00 87.19 270 LEU A C 1
ATOM 2200 O O . LEU A 1 270 ? -5.441 -7.210 -11.194 1.00 87.19 270 LEU A O 1
ATOM 2204 N N . GLU A 1 271 ? -3.320 -7.567 -10.582 1.00 86.88 271 GLU A N 1
ATOM 2205 C CA . GLU A 1 271 ? -3.496 -8.988 -10.276 1.00 86.88 271 GLU A CA 1
ATOM 2206 C C . GLU A 1 271 ? -4.625 -9.203 -9.262 1.00 86.88 271 GLU A C 1
ATOM 2208 O O . GLU A 1 271 ? -5.466 -10.087 -9.412 1.00 86.88 271 GLU A O 1
ATOM 2213 N N . LYS A 1 272 ? -4.691 -8.346 -8.240 1.00 85.88 272 LYS A N 1
ATOM 2214 C CA . LYS A 1 272 ? -5.657 -8.491 -7.144 1.00 85.88 272 LYS A CA 1
ATOM 2215 C C . LYS A 1 272 ? -6.999 -7.799 -7.389 1.00 85.88 272 LYS A C 1
ATOM 2217 O O . LYS A 1 272 ? -7.985 -8.155 -6.739 1.00 85.88 272 LYS A O 1
ATOM 2222 N N . ASN A 1 273 ? -7.046 -6.771 -8.242 1.00 87.94 273 ASN A N 1
ATOM 2223 C CA . ASN A 1 273 ? -8.220 -5.890 -8.365 1.00 87.94 273 ASN A CA 1
ATOM 2224 C C . ASN A 1 273 ? -8.578 -5.494 -9.809 1.00 87.94 273 ASN A C 1
ATOM 2226 O O . ASN A 1 273 ? -9.574 -4.806 -10.015 1.00 87.94 273 ASN A O 1
ATOM 2230 N N . GLY A 1 274 ? -7.816 -5.921 -10.816 1.00 86.50 274 GLY A N 1
ATOM 2231 C CA . GLY A 1 274 ? -7.970 -5.488 -12.208 1.00 86.50 274 GLY A CA 1
ATOM 2232 C C . GLY A 1 274 ? -9.356 -5.784 -12.777 1.00 86.50 274 GLY A C 1
ATOM 2233 O O . GLY A 1 274 ? -9.994 -4.894 -13.332 1.00 86.50 274 GLY A O 1
ATOM 2234 N N . HIS A 1 275 ? -9.889 -6.989 -12.556 1.00 87.44 275 HIS A N 1
ATOM 2235 C CA . HIS A 1 275 ? -11.246 -7.328 -13.001 1.00 87.44 275 HIS A CA 1
ATOM 2236 C C . HIS A 1 275 ? -12.333 -6.480 -12.328 1.00 87.44 275 HIS A C 1
ATOM 2238 O O . HIS A 1 275 ? -13.347 -6.184 -12.962 1.00 87.44 275 HIS A O 1
ATOM 2244 N N . ASP A 1 276 ? -12.143 -6.097 -11.061 1.00 87.75 276 ASP A N 1
ATOM 2245 C CA . ASP A 1 276 ? -13.078 -5.213 -10.360 1.00 87.75 276 ASP A CA 1
ATOM 2246 C C . ASP A 1 276 ? -13.030 -3.810 -10.977 1.00 87.75 276 ASP A C 1
ATOM 2248 O O . ASP A 1 276 ? -14.073 -3.219 -11.240 1.00 87.75 276 ASP A O 1
ATOM 2252 N N . PHE A 1 277 ? -11.831 -3.310 -11.285 1.00 90.50 277 PHE A N 1
ATOM 2253 C CA . PHE A 1 277 ? -11.626 -2.004 -11.914 1.00 90.50 277 PHE A CA 1
ATOM 2254 C C . PHE A 1 277 ? -12.172 -1.924 -13.344 1.00 90.50 277 PHE A C 1
ATOM 2256 O O . PHE A 1 277 ? -12.708 -0.884 -13.712 1.00 90.50 277 PHE A O 1
ATOM 2263 N N . ILE A 1 278 ? -12.099 -3.003 -14.133 1.00 88.00 278 ILE A N 1
ATOM 2264 C CA . ILE A 1 278 ? -12.708 -3.065 -15.478 1.00 88.00 278 ILE A CA 1
ATOM 2265 C C . ILE A 1 278 ? -14.235 -2.982 -15.397 1.00 88.00 278 ILE A C 1
ATOM 2267 O O . ILE A 1 278 ? -14.883 -2.336 -16.220 1.00 88.00 278 ILE A O 1
ATOM 2271 N N . LYS A 1 279 ? -14.833 -3.661 -14.413 1.00 87.38 279 LYS A N 1
ATOM 2272 C CA . LYS A 1 279 ? -16.290 -3.663 -14.222 1.00 87.38 279 LYS A CA 1
ATOM 2273 C C . LYS A 1 279 ? -16.800 -2.340 -13.655 1.00 87.38 279 LYS A C 1
ATOM 2275 O O . LYS A 1 279 ? -17.986 -2.042 -13.798 1.00 87.38 279 LYS A O 1
ATOM 2280 N N . ASP A 1 280 ? -15.933 -1.569 -13.008 1.00 85.81 280 ASP A N 1
ATOM 2281 C CA . ASP A 1 280 ? -16.289 -0.310 -12.378 1.00 85.81 280 ASP A CA 1
ATOM 2282 C C . ASP A 1 280 ? -16.530 0.804 -13.404 1.00 85.81 280 ASP A C 1
ATOM 2284 O O . ASP A 1 280 ? -15.624 1.282 -14.079 1.00 85.81 280 ASP A O 1
ATOM 2288 N N . GLN A 1 281 ? -17.780 1.256 -13.487 1.00 85.75 281 GLN A N 1
ATOM 2289 C CA . GLN A 1 281 ? -18.200 2.304 -14.416 1.00 85.75 281 GLN A CA 1
ATOM 2290 C C . GLN A 1 281 ? -18.049 3.724 -13.841 1.00 85.75 281 GLN A C 1
ATOM 2292 O O . GLN A 1 281 ? -18.449 4.700 -14.486 1.00 85.75 281 GLN A O 1
ATOM 2297 N N . THR A 1 282 ? -17.489 3.870 -12.634 1.00 86.12 282 THR A N 1
ATOM 2298 C CA . THR A 1 282 ? -17.316 5.167 -11.972 1.00 86.12 282 THR A CA 1
ATOM 2299 C C . THR A 1 282 ? -16.440 6.086 -12.818 1.00 86.12 282 THR A C 1
ATOM 2301 O O . THR A 1 282 ? -15.262 5.827 -13.049 1.00 86.12 282 THR A O 1
ATOM 2304 N N . SER A 1 283 ? -17.026 7.195 -13.269 1.00 85.88 283 SER A N 1
ATOM 2305 C CA . SER A 1 283 ? -16.331 8.221 -14.045 1.00 85.88 283 SER A CA 1
ATOM 2306 C C . SER A 1 283 ? -15.687 9.263 -13.137 1.00 85.88 283 SER A C 1
ATOM 2308 O O . SER A 1 283 ? -16.355 9.866 -12.294 1.00 85.88 283 SER A O 1
ATOM 2310 N N . ILE A 1 284 ? -14.408 9.530 -13.365 1.00 86.12 284 ILE A N 1
ATOM 2311 C CA . ILE A 1 284 ? -13.603 10.509 -12.641 1.00 86.12 284 ILE A CA 1
ATOM 2312 C C . ILE A 1 284 ? -13.471 11.752 -13.512 1.00 86.12 284 ILE A C 1
ATOM 2314 O O . ILE A 1 284 ? -12.979 11.688 -14.637 1.00 86.12 284 ILE A O 1
ATOM 2318 N N . SER A 1 285 ? -13.926 12.893 -12.997 1.00 79.19 285 SER A N 1
ATOM 2319 C CA . SER A 1 285 ? -13.714 14.177 -13.666 1.00 79.19 285 SER A CA 1
ATOM 2320 C C . SER A 1 285 ? -12.277 14.621 -13.439 1.00 79.19 285 SER A C 1
ATOM 2322 O O . SER A 1 285 ? -11.860 14.815 -12.294 1.00 79.19 285 SER A O 1
ATOM 2324 N N . VAL A 1 286 ? -11.532 14.824 -14.518 1.00 69.75 286 VAL A N 1
ATOM 2325 C CA . VAL A 1 286 ? -10.221 15.466 -14.434 1.00 69.75 286 VAL A CA 1
ATOM 2326 C C . VAL A 1 286 ? -10.443 16.967 -14.301 1.00 69.75 286 VAL A C 1
ATOM 2328 O O . VAL A 1 286 ? -11.230 17.546 -15.050 1.00 69.75 286 VAL A O 1
ATOM 2331 N N . LYS A 1 287 ? -9.789 17.599 -13.321 1.00 65.75 287 LYS A N 1
ATOM 2332 C CA . LYS A 1 287 ? -9.837 19.058 -13.182 1.00 65.75 287 LYS A CA 1
ATOM 2333 C C . LYS A 1 287 ? -9.341 19.696 -14.481 1.00 65.75 287 LYS A C 1
ATOM 2335 O O . LYS A 1 287 ? -8.342 19.251 -15.033 1.00 65.75 287 LYS A O 1
ATOM 2340 N N . ASP A 1 288 ? -10.072 20.699 -14.955 1.00 60.69 288 ASP A N 1
ATOM 2341 C CA . ASP A 1 288 ? -9.739 21.490 -16.145 1.00 60.69 288 ASP A CA 1
ATOM 2342 C C . ASP A 1 288 ? -9.836 20.745 -17.493 1.00 60.69 288 ASP A C 1
ATOM 2344 O O . ASP A 1 288 ? -9.315 21.210 -18.506 1.00 60.69 288 ASP A O 1
ATOM 2348 N N . SER A 1 289 ? -10.563 19.620 -17.550 1.00 68.12 289 SER A N 1
ATOM 2349 C CA . SER A 1 289 ? -10.962 19.007 -18.821 1.00 68.12 289 SER A CA 1
ATOM 2350 C C . SER A 1 289 ? -12.370 18.410 -18.757 1.00 68.12 289 SER A C 1
ATOM 2352 O O . SER A 1 289 ? -12.746 17.817 -17.749 1.00 68.12 289 SER A O 1
ATOM 2354 N N . ASP A 1 290 ? -13.114 18.460 -19.865 1.00 71.44 290 ASP A N 1
ATOM 2355 C CA . ASP A 1 290 ? -14.399 17.751 -20.008 1.00 71.44 290 ASP A CA 1
ATOM 2356 C C . ASP A 1 290 ? -14.230 16.223 -20.138 1.00 71.44 290 ASP A C 1
ATOM 2358 O O . ASP A 1 290 ? -15.205 15.483 -20.301 1.00 71.44 290 ASP A O 1
ATOM 2362 N N . LYS A 1 291 ? -12.988 15.720 -20.083 1.00 75.94 291 LYS A N 1
ATOM 2363 C CA . LYS A 1 291 ? -12.699 14.292 -20.177 1.00 75.94 291 LYS A CA 1
ATOM 2364 C C . LYS A 1 291 ? -13.023 13.607 -18.853 1.00 75.94 291 LYS A C 1
ATOM 2366 O O . LYS A 1 291 ? -12.512 13.962 -17.789 1.00 75.94 291 LYS A O 1
ATOM 2371 N N . LYS A 1 292 ? -13.860 12.579 -18.951 1.00 80.88 292 LYS A N 1
ATOM 2372 C CA . LYS A 1 292 ? -14.109 11.614 -17.884 1.00 80.88 292 LYS A CA 1
ATOM 2373 C C . LYS A 1 292 ? -13.184 10.427 -18.096 1.00 80.88 292 LYS A C 1
ATOM 2375 O O . LYS A 1 292 ? -13.133 9.909 -19.206 1.00 80.88 292 LYS A O 1
ATOM 2380 N N . ILE A 1 293 ? -12.474 10.037 -17.045 1.00 87.12 293 ILE A N 1
ATOM 2381 C CA . ILE A 1 293 ? -11.574 8.882 -17.057 1.00 87.12 293 ILE A CA 1
ATOM 2382 C C . ILE A 1 293 ? -12.146 7.814 -16.126 1.00 87.12 293 ILE A C 1
ATOM 2384 O O . ILE A 1 293 ? -12.696 8.134 -15.070 1.00 87.12 293 ILE A O 1
ATOM 2388 N N . GLN A 1 294 ? -12.045 6.553 -16.517 1.00 88.50 294 GLN A N 1
ATOM 2389 C CA . GLN A 1 294 ? -12.396 5.387 -15.711 1.00 88.50 294 GLN A CA 1
ATOM 2390 C C . GLN A 1 294 ? -11.129 4.669 -15.230 1.00 88.50 294 GLN A C 1
ATOM 2392 O O . GLN A 1 294 ? -10.036 4.860 -15.762 1.00 88.50 294 GLN A O 1
ATOM 2397 N N . LEU A 1 295 ? -11.255 3.816 -14.209 1.00 88.25 295 LEU A N 1
ATOM 2398 C CA . LEU A 1 295 ? -10.117 3.012 -13.747 1.00 88.25 295 LEU A CA 1
ATOM 2399 C C . LEU A 1 295 ? -9.625 2.040 -14.833 1.00 88.25 295 LEU A C 1
ATOM 2401 O O . LEU A 1 295 ? -8.422 1.805 -14.927 1.00 88.25 295 LEU A O 1
ATOM 2405 N N . SER A 1 296 ? -10.526 1.553 -15.692 1.00 88.88 296 SER A N 1
ATOM 2406 C CA . SER A 1 296 ? -10.203 0.745 -16.875 1.00 88.88 296 SER A CA 1
ATOM 2407 C C . SER A 1 296 ? -9.238 1.438 -17.839 1.00 88.88 296 SER A C 1
ATOM 2409 O O . SER A 1 296 ? -8.369 0.781 -18.404 1.00 88.88 296 SER A O 1
ATOM 2411 N N . ASP A 1 297 ? -9.322 2.763 -17.984 1.00 87.81 297 ASP A N 1
ATOM 2412 C CA . ASP A 1 297 ? -8.440 3.512 -18.887 1.00 87.81 297 ASP A CA 1
ATOM 2413 C C . ASP A 1 297 ? -6.979 3.450 -18.422 1.00 87.81 297 ASP A C 1
ATOM 2415 O O . ASP A 1 297 ? -6.056 3.427 -19.233 1.00 87.81 297 ASP A O 1
ATOM 2419 N N . LEU A 1 298 ? -6.745 3.383 -17.106 1.00 84.69 298 LEU A N 1
ATOM 2420 C CA . LEU A 1 298 ? -5.398 3.238 -16.552 1.00 84.69 298 LEU A CA 1
ATOM 2421 C C . LEU A 1 298 ? -4.835 1.825 -16.749 1.00 84.69 298 LEU A C 1
ATOM 2423 O O . LEU A 1 298 ? -3.620 1.675 -16.869 1.00 84.69 298 LEU A O 1
ATOM 2427 N N . ILE A 1 299 ? -5.697 0.807 -16.815 1.00 87.31 299 ILE A N 1
ATOM 2428 C CA . ILE A 1 299 ? -5.304 -0.569 -17.161 1.00 87.31 299 ILE A CA 1
ATOM 2429 C C . ILE A 1 299 ? -4.853 -0.618 -18.619 1.00 87.31 299 ILE A C 1
ATOM 2431 O O . ILE A 1 299 ? -3.792 -1.161 -18.919 1.00 87.31 299 ILE A O 1
ATOM 2435 N N . GLU A 1 300 ? -5.612 0.012 -19.516 1.00 86.75 300 GLU A N 1
ATOM 2436 C CA . GLU A 1 300 ? -5.256 0.064 -20.933 1.00 86.75 300 GLU A CA 1
ATOM 2437 C C . GLU A 1 300 ? -3.951 0.843 -21.154 1.00 86.75 300 GLU A C 1
ATOM 2439 O O . GLU A 1 300 ? -3.069 0.394 -21.885 1.00 86.75 300 GLU A O 1
ATOM 2444 N N . ARG A 1 301 ? -3.753 1.962 -20.445 1.00 86.44 301 ARG A N 1
ATOM 2445 C CA . ARG A 1 301 ? -2.468 2.678 -20.463 1.00 86.44 301 ARG A CA 1
ATOM 2446 C C . ARG A 1 301 ? -1.311 1.815 -19.975 1.00 86.44 301 ARG A C 1
ATOM 2448 O O . ARG A 1 301 ? -0.257 1.827 -20.595 1.00 86.44 301 ARG A O 1
ATOM 2455 N N . PHE A 1 302 ? -1.488 1.039 -18.908 1.00 84.50 302 PHE A N 1
ATOM 2456 C CA . PHE A 1 302 ? -0.458 0.106 -18.446 1.00 84.50 302 PHE A CA 1
ATOM 2457 C C . PHE A 1 302 ? -0.103 -0.938 -19.513 1.00 84.50 302 PHE A C 1
ATOM 2459 O O . PHE A 1 302 ? 1.074 -1.159 -19.805 1.00 84.50 302 PHE A O 1
ATOM 2466 N N . LYS A 1 303 ? -1.125 -1.522 -20.148 1.00 85.25 303 LYS A N 1
ATOM 2467 C CA . LYS A 1 303 ? -0.986 -2.495 -21.238 1.00 85.25 303 LYS A CA 1
ATOM 2468 C C . LYS A 1 303 ? -0.237 -1.936 -22.446 1.00 85.25 303 LYS A C 1
ATOM 2470 O O . LYS A 1 303 ? 0.502 -2.670 -23.090 1.00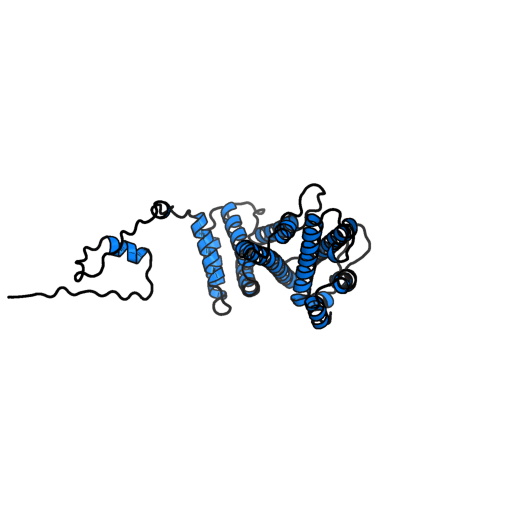 85.25 303 LYS A O 1
ATOM 2475 N N . GLN A 1 304 ? -0.416 -0.656 -22.755 1.00 85.31 304 GLN A N 1
ATOM 2476 C CA . GLN A 1 304 ? 0.220 -0.011 -23.905 1.00 85.31 304 GLN A CA 1
ATOM 2477 C C . GLN A 1 304 ? 1.603 0.574 -23.581 1.00 85.31 304 GLN A C 1
ATOM 2479 O O . GLN A 1 304 ? 2.511 0.502 -24.405 1.00 85.31 304 GLN A O 1
ATOM 2484 N N . GLU A 1 305 ? 1.773 1.172 -22.400 1.00 81.31 305 GLU A N 1
ATOM 2485 C CA . GLU A 1 305 ? 2.967 1.950 -22.045 1.00 81.31 305 GLU A CA 1
ATOM 2486 C C . GLU A 1 305 ? 4.033 1.128 -21.303 1.00 81.31 305 GLU A C 1
ATOM 2488 O O . GLU A 1 305 ? 5.223 1.439 -21.428 1.00 81.31 305 GLU A O 1
ATOM 2493 N N . ILE A 1 306 ? 3.624 0.114 -20.525 1.00 81.81 306 ILE A N 1
ATOM 2494 C CA . ILE A 1 306 ? 4.507 -0.642 -19.621 1.00 81.81 306 ILE A CA 1
ATOM 2495 C C . ILE A 1 306 ? 4.731 -2.074 -20.101 1.00 81.81 306 ILE A C 1
ATOM 2497 O O . ILE A 1 306 ? 5.881 -2.464 -20.275 1.00 81.81 306 ILE A O 1
ATOM 2501 N N . VAL A 1 307 ? 3.669 -2.843 -20.360 1.00 80.94 307 VAL A N 1
ATOM 2502 C CA . VAL A 1 307 ? 3.783 -4.276 -20.714 1.00 80.94 307 VAL A CA 1
ATOM 2503 C C . VAL A 1 307 ? 4.749 -4.550 -21.878 1.00 80.94 307 VAL A C 1
ATOM 2505 O O . VAL A 1 307 ? 5.576 -5.451 -21.742 1.00 80.94 307 VAL A O 1
ATOM 2508 N N . PRO A 1 308 ? 4.744 -3.783 -22.990 1.00 80.19 308 PRO A N 1
ATOM 2509 C CA . PRO A 1 308 ? 5.657 -4.035 -24.107 1.00 80.19 308 PRO A CA 1
ATOM 2510 C C . PRO A 1 308 ? 7.132 -3.785 -23.769 1.00 80.19 308 PRO A C 1
ATOM 2512 O O . PRO A 1 308 ? 8.003 -4.140 -24.556 1.00 80.19 308 PRO A O 1
ATOM 2515 N N . LYS A 1 309 ? 7.409 -3.133 -22.634 1.00 75.62 309 LYS A N 1
ATOM 2516 C CA . LYS A 1 309 ? 8.752 -2.780 -22.163 1.00 75.62 309 LYS A CA 1
ATOM 2517 C C . LYS A 1 309 ? 9.262 -3.713 -21.067 1.00 75.62 309 LYS A C 1
ATOM 2519 O O . LYS A 1 309 ? 10.355 -3.480 -20.558 1.00 75.62 309 LYS A O 1
ATOM 2524 N N . PHE A 1 310 ? 8.503 -4.742 -20.687 1.00 73.19 310 PHE A N 1
ATOM 2525 C CA . PHE A 1 310 ? 9.024 -5.776 -19.802 1.00 73.19 310 PHE A CA 1
ATOM 2526 C C . PHE A 1 310 ? 10.171 -6.512 -20.486 1.00 73.19 310 PHE A C 1
ATOM 2528 O O . PHE A 1 310 ? 9.992 -7.124 -21.537 1.00 73.19 310 PHE A O 1
ATOM 2535 N N . SER A 1 311 ? 11.350 -6.459 -19.876 1.00 65.62 311 SER A N 1
ATOM 2536 C CA . SER A 1 311 ? 12.493 -7.279 -20.275 1.00 65.62 311 SER A CA 1
ATOM 2537 C C . SER A 1 311 ? 12.425 -8.659 -19.612 1.00 65.62 311 SER A C 1
ATOM 2539 O O . SER A 1 311 ? 12.991 -9.632 -20.112 1.00 65.62 311 SER A O 1
ATOM 2541 N N . GLU A 1 312 ? 11.693 -8.780 -18.501 1.00 66.12 312 GLU A N 1
ATOM 2542 C CA . GLU A 1 312 ? 11.601 -9.997 -17.715 1.00 66.12 312 GLU A CA 1
ATOM 2543 C C . GLU A 1 312 ? 10.452 -10.902 -18.177 1.00 66.12 312 GLU A C 1
ATOM 2545 O O . GLU A 1 312 ? 9.270 -10.609 -17.985 1.00 66.12 312 GLU A O 1
ATOM 2550 N N . ALA A 1 313 ? 10.804 -12.082 -18.697 1.00 69.38 313 ALA A N 1
ATOM 2551 C CA . ALA A 1 313 ? 9.844 -13.086 -19.163 1.00 69.38 313 ALA A CA 1
ATOM 2552 C C . ALA A 1 313 ? 8.789 -13.468 -18.106 1.00 69.38 313 ALA A C 1
ATOM 2554 O O . ALA A 1 313 ? 7.650 -13.782 -18.451 1.00 69.38 313 ALA A O 1
ATOM 2555 N N . TYR A 1 314 ? 9.140 -13.409 -16.815 1.00 69.69 314 TYR A N 1
ATOM 2556 C CA . TYR A 1 314 ? 8.200 -13.720 -15.741 1.00 69.69 314 TYR A CA 1
ATOM 2557 C C . TYR A 1 314 ? 7.091 -12.664 -15.598 1.00 69.69 314 TYR A C 1
ATOM 2559 O O . TYR A 1 314 ? 5.975 -13.040 -15.257 1.00 69.69 314 TYR A O 1
ATOM 2567 N N . LEU A 1 315 ? 7.359 -11.375 -15.859 1.00 67.81 315 LEU A N 1
ATOM 2568 C CA . LEU A 1 315 ? 6.344 -10.311 -15.814 1.00 67.81 315 LEU A CA 1
ATOM 2569 C C . LEU A 1 315 ? 5.417 -10.373 -17.029 1.00 67.81 315 LEU A C 1
ATOM 2571 O O . LEU A 1 315 ? 4.216 -10.158 -16.885 1.00 67.81 315 LEU A O 1
ATOM 2575 N N . ILE A 1 316 ? 5.959 -10.732 -18.197 1.00 74.56 316 ILE A N 1
ATOM 2576 C CA . ILE A 1 316 ? 5.178 -10.960 -19.421 1.00 74.56 316 ILE A CA 1
ATOM 2577 C C . ILE A 1 316 ? 4.208 -12.129 -19.220 1.00 74.56 316 ILE A C 1
ATOM 2579 O O . ILE A 1 316 ? 3.003 -11.951 -19.367 1.00 74.56 316 ILE A O 1
ATOM 2583 N N . SER A 1 317 ? 4.717 -13.294 -18.800 1.00 72.75 317 SER A N 1
ATOM 2584 C CA . SER A 1 317 ? 3.896 -14.485 -18.523 1.00 72.75 317 SER A CA 1
ATOM 2585 C C . SER A 1 317 ? 2.799 -14.187 -17.502 1.00 72.75 317 SER A C 1
ATOM 2587 O O . SER A 1 317 ? 1.638 -14.529 -17.697 1.00 72.75 317 SER A O 1
ATOM 2589 N N . LYS A 1 318 ? 3.162 -13.497 -16.419 1.00 73.38 318 LYS A N 1
ATOM 2590 C CA . LYS A 1 318 ? 2.227 -13.081 -15.377 1.00 73.38 318 LYS A CA 1
ATOM 2591 C C . LYS A 1 318 ? 1.135 -12.149 -15.900 1.00 73.38 318 LYS A C 1
ATOM 2593 O O . LYS A 1 318 ? -0.024 -12.308 -15.542 1.00 73.38 318 LYS A O 1
ATOM 2598 N N . TRP A 1 319 ? 1.481 -11.186 -16.754 1.00 79.69 319 TRP A N 1
ATOM 2599 C CA . TRP A 1 319 ? 0.496 -10.312 -17.390 1.00 79.69 319 TRP A CA 1
ATOM 2600 C C . TRP A 1 319 ? -0.486 -11.093 -18.274 1.00 79.69 319 TRP A C 1
ATOM 2602 O O . TRP A 1 319 ? -1.692 -10.862 -18.197 1.00 79.69 319 TRP A O 1
ATOM 2612 N N . GLU A 1 320 ? 0.014 -12.031 -19.080 1.00 81.06 320 GLU A N 1
ATOM 2613 C CA . GLU A 1 320 ? -0.817 -12.879 -19.944 1.00 81.06 320 GLU A CA 1
ATOM 2614 C C . GLU A 1 320 ? -1.825 -13.716 -19.138 1.00 81.06 320 GLU A C 1
ATOM 2616 O O . GLU A 1 320 ? -2.974 -13.871 -19.555 1.00 81.06 320 GLU A O 1
ATOM 2621 N N . GLU A 1 321 ? -1.443 -14.188 -17.948 1.00 81.50 321 GLU A N 1
ATOM 2622 C CA . GLU A 1 321 ? -2.329 -14.928 -17.039 1.00 81.50 321 GLU A CA 1
ATOM 2623 C C . GLU A 1 321 ? -3.514 -14.091 -16.523 1.00 81.50 321 GLU A C 1
ATOM 2625 O O . GLU A 1 321 ? -4.594 -14.643 -16.281 1.00 81.50 321 GLU A O 1
ATOM 2630 N N . LEU A 1 322 ? -3.359 -12.766 -16.390 1.00 78.12 322 LEU A N 1
ATOM 2631 C CA . LEU A 1 322 ? -4.396 -11.896 -15.820 1.00 78.12 322 LEU A CA 1
ATOM 2632 C C . LEU A 1 322 ? -5.645 -11.760 -16.703 1.00 78.12 322 LEU A C 1
ATOM 2634 O O . LEU A 1 322 ? -6.714 -11.464 -16.175 1.00 78.12 322 LEU A O 1
ATOM 2638 N N . ASN A 1 323 ? -5.543 -11.991 -18.018 1.00 77.44 323 ASN A N 1
ATOM 2639 C CA . ASN A 1 323 ? -6.665 -11.874 -18.964 1.00 77.44 323 ASN A CA 1
ATOM 2640 C C . ASN A 1 323 ? -7.474 -10.558 -18.807 1.00 77.44 323 ASN A C 1
ATOM 2642 O O . ASN A 1 323 ? -8.711 -10.580 -18.783 1.00 77.44 323 ASN A O 1
ATOM 2646 N N . LEU A 1 324 ? -6.768 -9.424 -18.664 1.00 78.62 324 LEU A N 1
ATOM 2647 C CA . LEU A 1 324 ? -7.330 -8.074 -18.479 1.00 78.62 324 LEU A CA 1
ATOM 2648 C C . LEU A 1 324 ? -7.445 -7.250 -19.775 1.00 78.62 324 LEU A C 1
ATOM 2650 O O . LEU A 1 324 ? -6.563 -7.324 -20.675 1.00 78.62 324 LEU A O 1
#

Organism: NCBI:txid1070528

Mean predicted aligned error: 12.58 Å

Secondary structure (DSSP, 8-state):
-------------SS--HHHHHHHTT--PPP-SS----------HHHH------HHHHHHHHHHHHHHH--TTTHHHHHHHHHHHHHHH--SHHHHHHHHHHHHHHHTT-GGGHHHHHHHHHHHTT-B-TTS-TTPPBHHHHHHHHHHHHHHHTT---TTS--HHHHHHHTS-TTSHHHHHHHHHHHHHHHHHHHHHHHHHHTTTSSSS---HHHHHHHHHHHHHHHHHHHHHHHHH--GGGT---S-HHHHHHHHHHHHHHHHHHHHHHHHHHHHHHH--PPEEPTTSS-EE-HHHHHHHHHHHTGGG---HHHHHHHHHH--

pLDDT: mean 78.65, std 17.15, range [30.2, 96.81]

Foldseek 3Di:
DDDDDPPPPDDDDPDDDPVNVVVCVPDDDDDDDDDDPPDPPPPDVVVVPPPPQPLLNVLLVQLLVLLVPDDPVCLVVSLVSLQCSQVVSPPDLVSLLSSLVSLLVSLLQDLVSLVSSLSSCQSQQQDFDDPDPPPTHGSLNSNVVVLVVVLCLCFDPDPPDDNPQLLVLLLFDCVDPVSVVVNVSSLSSLLSSLSNLVVQCVCPVDPGRHDHPVVNCVSLVRLLVLLVVLVVVLVVQFDVVVVTRGNDPSSNSSSVSSNVSSLVSNLSSCLVCVVVQCVDPDWDDDPPDPDTDGSNVSVVSCVVRPQVPDPDPVSVVSVVVSVD

Radius of gyration: 26.99 Å; Cα contacts (8 Å, |Δi|>4): 291; chains: 1; bounding box: 52×63×88 Å

InterPro domains:
  IPR016024 Armadillo-type fold [SSF48371] (54-277)